Protein AF-A0A7Y2I4K1-F1 (afdb_monomer_lite)

Radius of gyration: 21.94 Å; chains: 1; bounding box: 55×42×70 Å

Foldseek 3Di:
DVLLPPPPDDDDDDDDDDDPPPPLVVVLVVVVLCPCLVLQVPDPDPPRPVVSVVVVVVSVVVVNVLVVQLVVQDPPVRLVPDPCSSLVSLCSVPNPVRNVVVVVVVVVVVVVVLVSVLVVQLVVQVVCCVVVLAPPQDDSVSSVVSSVVVVVVVVVCVVVVVVPDPCVVLLVLLVSLVSLQVQLVVLQVVLPDPPDDPVSSVVSNVSSVVSNVSSVVSLVPDPPNPSSVVSNVCVVVVVVVCSVCRVVVCVVCVVSNPDD

Sequence (260 aa):
LLISGLLSAPATDITPQGGEHVSLASAAGALLLFLGFDLIINSEQKNKLIPAIVAISTIFMLFVLWGAVSRTYVPTTSLTESTLPHLKAARAVMGQNGRLLMGIVVICGATATVNGLFIYMGQTVRNLAVHELLPSFGGDTLQRLAGILMAVTIGILMMTGLAGDPKLTVYYRGALLLWLLLLAVRCLAMACQPTVSKHFSILGLAAGCTMGITSIIIWFTAEYRWDLIVFSLLVYAGGLLLVMVWPAMVKLFPKLKKIN

pLDDT: mean 78.99, std 15.35, range [31.36, 96.75]

Structure (mmCIF, N/CA/C/O backbone):
data_AF-A0A7Y2I4K1-F1
#
_entry.id   AF-A0A7Y2I4K1-F1
#
loop_
_atom_site.group_PDB
_atom_site.id
_atom_site.type_symbol
_atom_site.label_atom_id
_atom_site.label_alt_id
_atom_site.label_comp_id
_atom_site.label_asym_id
_atom_site.label_entity_id
_atom_site.label_seq_id
_atom_site.pdbx_PDB_ins_code
_atom_site.Cartn_x
_atom_site.Cartn_y
_atom_site.Cartn_z
_atom_site.occupancy
_atom_site.B_iso_or_equiv
_atom_site.auth_seq_id
_atom_site.auth_comp_id
_atom_site.auth_asym_id
_atom_site.auth_atom_id
_atom_site.pdbx_PDB_model_num
ATOM 1 N N . LEU A 1 1 ? -8.976 6.032 16.689 1.00 41.19 1 LEU A N 1
ATOM 2 C CA . LEU A 1 1 ? -7.650 5.632 17.210 1.00 41.19 1 LEU A CA 1
ATOM 3 C C . LEU A 1 1 ? -6.583 6.686 16.894 1.00 41.19 1 LEU A C 1
ATOM 5 O O . LEU A 1 1 ? -6.099 7.291 17.832 1.00 41.19 1 LEU A O 1
ATOM 9 N N . LEU A 1 2 ? -6.327 7.049 15.630 1.00 36.78 2 LEU A N 1
ATOM 10 C CA . LEU A 1 2 ? -5.436 8.176 15.259 1.00 36.78 2 LEU A CA 1
ATOM 11 C C . LEU A 1 2 ? -5.757 9.538 15.882 1.00 36.78 2 LEU A C 1
ATOM 13 O O . LEU A 1 2 ? -4.876 10.338 16.163 1.00 36.78 2 LEU A O 1
ATOM 17 N N . ILE A 1 3 ? -7.041 9.789 16.100 1.00 43.09 3 ILE A N 1
ATOM 18 C CA . ILE A 1 3 ? -7.547 11.086 16.547 1.00 43.09 3 ILE A CA 1
ATOM 19 C C . ILE A 1 3 ? -7.525 11.192 18.081 1.00 43.09 3 ILE A C 1
ATOM 21 O O . ILE A 1 3 ? -7.687 12.276 18.625 1.00 43.09 3 ILE A O 1
ATOM 25 N N . SER A 1 4 ? -7.303 10.087 18.809 1.00 40.03 4 SER A N 1
ATOM 26 C CA . SER A 1 4 ? -7.172 10.129 20.278 1.00 40.03 4 SER A CA 1
ATOM 27 C C . SER A 1 4 ? -5.911 10.875 20.703 1.00 40.03 4 SER A C 1
ATOM 29 O O . SER A 1 4 ? -5.919 11.541 21.725 1.00 40.03 4 SER A O 1
ATOM 31 N N . GLY A 1 5 ? -4.850 10.809 19.893 1.00 37.56 5 GLY A N 1
ATOM 32 C CA . GLY A 1 5 ? -3.590 11.486 20.188 1.00 37.56 5 GLY A CA 1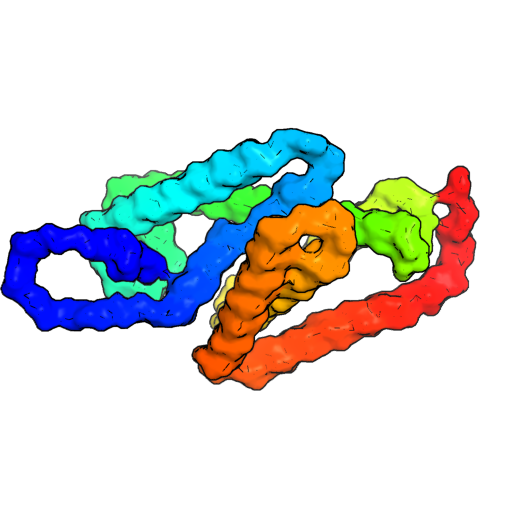
ATOM 33 C C . GLY A 1 5 ? -3.497 12.931 19.701 1.00 37.56 5 GLY A C 1
ATOM 34 O O . GLY A 1 5 ? -2.730 13.697 20.268 1.00 37.56 5 GLY A O 1
ATOM 35 N N . LEU A 1 6 ? -4.235 13.308 18.648 1.00 33.38 6 LEU A N 1
ATOM 36 C CA . LEU A 1 6 ? -3.994 14.575 17.937 1.00 33.38 6 LEU A CA 1
ATOM 37 C C . LEU A 1 6 ? -4.974 15.710 18.281 1.00 33.38 6 LEU A C 1
ATOM 39 O O . LEU A 1 6 ? -4.657 16.865 18.023 1.00 33.38 6 LEU A O 1
ATOM 43 N N . LEU A 1 7 ? -6.159 15.400 18.826 1.00 34.78 7 LEU A N 1
ATOM 44 C CA . LEU A 1 7 ? -7.229 16.380 19.090 1.00 34.78 7 LEU A CA 1
ATOM 45 C C . LEU A 1 7 ? -7.578 16.547 20.576 1.00 34.78 7 LEU A C 1
ATOM 47 O O . LEU A 1 7 ? -8.639 17.078 20.895 1.00 34.78 7 LEU A O 1
ATOM 51 N N . SER A 1 8 ? -6.701 16.141 21.493 1.00 35.22 8 SER A N 1
ATOM 52 C CA . SER A 1 8 ? -6.881 16.418 22.923 1.00 35.22 8 SER A CA 1
ATOM 53 C C . SER A 1 8 ? -6.585 17.893 23.222 1.00 35.22 8 SER A C 1
ATOM 55 O O . SER A 1 8 ? -5.559 18.232 23.805 1.00 35.22 8 SER A O 1
ATOM 57 N N . ALA A 1 9 ? -7.475 18.785 22.784 1.00 31.36 9 ALA A N 1
ATOM 58 C CA . ALA A 1 9 ? -7.628 20.101 23.388 1.00 31.36 9 ALA A CA 1
ATOM 59 C C . ALA A 1 9 ? -8.403 19.936 24.711 1.00 31.36 9 ALA A C 1
ATOM 61 O O . ALA A 1 9 ? -9.317 19.108 24.776 1.00 31.36 9 ALA A O 1
ATOM 62 N N . PRO A 1 10 ? -8.048 20.683 25.769 1.00 36.97 10 PRO A N 1
ATOM 63 C CA . PRO A 1 10 ? -8.614 20.492 27.093 1.00 36.97 10 PRO A CA 1
ATOM 64 C C . PRO A 1 10 ? -10.031 21.066 27.113 1.00 36.97 10 PRO A C 1
ATOM 66 O O . PRO A 1 10 ? -10.220 22.275 27.215 1.00 36.97 10 PRO A O 1
ATOM 69 N N . ALA A 1 11 ? -11.040 20.207 27.011 1.00 34.75 11 ALA A N 1
ATOM 70 C CA . ALA A 1 11 ? -12.363 20.554 27.502 1.00 34.75 11 ALA A CA 1
ATOM 71 C C . ALA A 1 11 ? -12.349 20.301 29.011 1.00 34.75 11 ALA A C 1
ATOM 73 O O . ALA A 1 11 ? -12.147 19.179 29.472 1.00 34.75 11 ALA A O 1
ATOM 74 N N . THR A 1 12 ? -12.472 21.387 29.762 1.00 41.62 12 THR A N 1
ATOM 75 C CA . THR A 1 12 ? -12.654 21.413 31.208 1.00 41.62 12 THR A CA 1
ATOM 76 C C . THR A 1 12 ? -13.875 20.586 31.596 1.00 41.62 12 THR A C 1
ATOM 78 O O . THR A 1 12 ? -14.993 21.064 31.465 1.00 41.62 12 THR A O 1
ATOM 81 N N . ASP A 1 13 ? -13.651 19.358 32.057 1.00 34.75 13 ASP A N 1
ATOM 82 C CA . ASP A 1 13 ? -14.351 18.804 33.213 1.00 34.75 13 ASP A CA 1
ATOM 83 C C . ASP A 1 13 ? -13.566 17.617 33.784 1.00 34.75 13 ASP A C 1
ATOM 85 O O . ASP A 1 13 ? -13.115 16.706 33.090 1.00 34.75 13 ASP A O 1
ATOM 89 N N . ILE A 1 14 ? -13.319 17.702 35.086 1.00 45.16 14 ILE A N 1
ATOM 90 C CA . ILE A 1 14 ? -12.352 16.903 35.830 1.00 45.16 14 ILE A CA 1
ATOM 91 C C . ILE A 1 14 ? -12.961 15.530 36.126 1.00 45.16 14 ILE A C 1
ATOM 93 O O . ILE A 1 14 ? -13.682 15.361 37.102 1.00 45.16 14 ILE A O 1
ATOM 97 N N . THR A 1 15 ? -12.610 14.526 35.324 1.00 34.94 15 THR A N 1
ATOM 98 C CA . THR A 1 15 ? -12.443 13.141 35.799 1.00 34.94 15 THR A CA 1
ATOM 99 C C . THR A 1 15 ? -11.233 12.521 35.089 1.00 34.94 15 THR A C 1
ATOM 101 O O . THR A 1 15 ? -11.247 12.371 33.869 1.00 34.94 15 THR A O 1
ATOM 104 N N . PRO A 1 16 ? -10.144 12.178 35.804 1.00 40.34 16 PRO A N 1
ATOM 105 C CA . PRO A 1 16 ? -8.951 11.616 35.188 1.00 40.34 16 PRO A CA 1
ATOM 106 C C . PRO A 1 16 ? -9.166 10.116 34.964 1.00 40.34 16 PRO A C 1
ATOM 108 O O . PRO A 1 16 ? -8.717 9.288 35.753 1.00 40.34 16 PRO A O 1
ATOM 111 N N . GLN A 1 17 ? -9.880 9.746 33.900 1.00 36.69 17 GLN A N 1
ATOM 112 C CA . GLN A 1 17 ? -9.883 8.367 33.416 1.00 36.69 17 GLN A CA 1
ATOM 113 C C . GLN A 1 17 ? -9.003 8.240 32.176 1.00 36.69 17 GLN A C 1
ATOM 115 O O . GLN A 1 17 ? -9.371 8.665 31.089 1.00 36.69 17 GLN A O 1
ATOM 120 N N . GLY A 1 18 ? -7.847 7.607 32.388 1.00 38.91 18 GLY A N 1
ATOM 121 C CA . GLY A 1 18 ? -7.076 6.901 31.371 1.00 38.91 18 GLY A CA 1
ATOM 122 C C . GLY A 1 18 ? -6.407 7.791 30.336 1.00 38.91 18 GLY A C 1
ATOM 123 O O . GLY A 1 18 ? -7.004 8.141 29.325 1.00 38.91 18 GLY A O 1
ATOM 124 N N . GLY A 1 19 ? -5.114 8.065 30.525 1.00 38.53 19 GLY A N 1
ATOM 125 C CA . GLY A 1 19 ? -4.265 8.468 29.411 1.00 38.53 19 GLY A CA 1
ATOM 126 C C . GLY A 1 19 ? -4.332 7.390 28.329 1.00 38.53 19 GLY A C 1
ATOM 127 O O . GLY A 1 19 ? -3.734 6.325 28.477 1.00 38.53 19 GLY A O 1
ATOM 128 N N . GLU A 1 20 ? -5.100 7.636 27.265 1.00 46.53 20 GLU A N 1
ATOM 129 C CA . GLU A 1 20 ? -5.099 6.802 26.067 1.00 46.53 20 GLU A CA 1
ATOM 130 C C . GLU A 1 20 ? -3.701 6.909 25.450 1.00 46.53 20 GLU A C 1
ATOM 132 O O . GLU A 1 20 ? -3.406 7.810 24.663 1.00 46.53 20 GLU A O 1
ATOM 137 N N . HIS A 1 21 ? -2.803 6.003 25.842 1.00 46.91 21 HIS A N 1
ATOM 138 C CA . HIS A 1 21 ? -1.523 5.838 25.176 1.00 46.91 21 HIS A CA 1
ATOM 139 C C . HIS A 1 21 ? -1.806 5.634 23.688 1.00 46.91 21 HIS A C 1
ATOM 141 O O . HIS A 1 21 ? -2.479 4.674 23.303 1.00 46.91 21 HIS A O 1
ATOM 147 N N . VAL A 1 22 ? -1.310 6.547 22.849 1.00 55.25 22 VAL A N 1
ATOM 148 C CA . VAL A 1 22 ? -1.336 6.385 21.395 1.00 55.25 22 VAL A CA 1
ATOM 149 C C . VAL A 1 22 ? -0.565 5.112 21.091 1.00 55.25 22 VAL A C 1
ATOM 151 O O . VAL A 1 22 ? 0.665 5.098 21.069 1.00 55.25 22 VAL A O 1
ATOM 154 N N . SER A 1 23 ? -1.295 4.010 20.922 1.00 64.94 23 SER A N 1
ATOM 155 C CA . SER A 1 23 ? -0.681 2.733 20.608 1.00 64.94 23 SER A CA 1
ATOM 156 C C . SER A 1 23 ? 0.038 2.903 19.281 1.00 64.94 23 SER A C 1
ATOM 158 O O . SER A 1 23 ? -0.570 3.300 18.283 1.00 64.94 23 SER A O 1
ATOM 160 N N . LEU A 1 24 ? 1.335 2.622 19.266 1.00 63.38 24 LEU A N 1
ATOM 161 C CA . LEU A 1 24 ? 2.178 2.747 18.083 1.00 63.38 24 LEU A CA 1
ATOM 162 C C . LEU A 1 24 ? 1.605 1.961 16.886 1.00 63.38 24 LEU A C 1
ATOM 164 O O . LEU A 1 24 ? 1.725 2.386 15.741 1.00 63.38 24 LEU A O 1
ATOM 168 N N . ALA A 1 25 ? 0.878 0.872 17.157 1.00 60.94 25 ALA A N 1
ATOM 169 C CA . ALA A 1 25 ? 0.142 0.105 16.155 1.00 60.94 25 ALA A CA 1
ATOM 170 C C . ALA A 1 25 ? -0.951 0.931 15.448 1.00 60.94 25 ALA A C 1
ATOM 172 O O . ALA A 1 25 ? -1.178 0.776 14.249 1.00 60.94 25 ALA A O 1
ATOM 173 N N . SER A 1 26 ? -1.613 1.842 16.164 1.00 65.88 26 SER A N 1
ATOM 174 C CA . SER A 1 26 ? -2.616 2.737 15.581 1.00 65.88 26 SER A CA 1
ATOM 175 C C . SER A 1 26 ? -2.002 3.852 14.734 1.00 65.88 26 SER A C 1
ATOM 177 O O . SER A 1 26 ? -2.570 4.212 13.702 1.00 65.88 26 SER A O 1
ATOM 179 N N . ALA A 1 27 ? -0.824 4.348 15.124 1.00 68.19 27 ALA A N 1
ATOM 180 C CA . ALA A 1 27 ? -0.045 5.289 14.325 1.00 68.19 27 ALA A CA 1
ATOM 181 C C . ALA A 1 27 ? 0.483 4.619 13.045 1.00 68.19 27 ALA A C 1
ATOM 183 O O . ALA A 1 27 ? 0.385 5.189 11.964 1.00 68.19 27 ALA A O 1
ATOM 184 N N . ALA A 1 28 ? 0.938 3.367 13.130 1.00 65.06 28 ALA A N 1
ATOM 185 C CA . ALA A 1 28 ? 1.298 2.566 11.961 1.00 65.06 28 ALA A CA 1
ATOM 186 C C . ALA A 1 28 ? 0.105 2.338 11.015 1.00 65.06 28 ALA A C 1
ATOM 188 O O . ALA A 1 28 ? 0.241 2.466 9.799 1.00 65.06 28 ALA A O 1
ATOM 189 N N . GLY A 1 29 ? -1.086 2.073 11.563 1.00 67.31 29 GLY A N 1
ATOM 190 C CA . GLY A 1 29 ? -2.321 1.974 10.781 1.00 67.31 29 GLY A CA 1
ATOM 191 C C . GLY A 1 29 ? -2.701 3.276 10.065 1.00 67.31 29 GLY A C 1
ATOM 192 O O . GLY A 1 29 ? -3.358 3.234 9.034 1.00 67.31 29 GLY A O 1
ATOM 193 N N . ALA A 1 30 ? -2.252 4.431 10.556 1.00 73.88 30 ALA A N 1
ATOM 194 C CA . ALA A 1 30 ? -2.430 5.722 9.891 1.00 73.88 30 ALA A CA 1
ATOM 195 C C . ALA A 1 30 ? -1.653 5.859 8.605 1.00 73.88 30 ALA A C 1
ATOM 197 O O . ALA A 1 30 ? -2.131 6.469 7.653 1.00 73.88 30 ALA A O 1
ATOM 198 N N . LEU A 1 31 ? -0.450 5.290 8.589 1.00 71.12 31 LEU A N 1
ATOM 199 C CA . LEU A 1 31 ? 0.425 5.343 7.431 1.00 71.12 31 LEU A CA 1
ATOM 200 C C . LEU A 1 31 ? -0.220 4.630 6.236 1.00 71.12 31 LEU A C 1
ATOM 202 O O . LEU A 1 31 ? 0.028 5.023 5.101 1.00 71.12 31 LEU A O 1
ATOM 206 N N . LEU A 1 32 ? -1.129 3.672 6.478 1.00 71.06 32 LEU A N 1
ATOM 207 C CA . LEU A 1 32 ? -1.946 3.063 5.422 1.00 71.06 32 LEU A CA 1
ATOM 208 C C . LEU A 1 32 ? -2.832 4.062 4.685 1.00 71.06 32 LEU A C 1
ATOM 210 O O . LEU A 1 32 ? -3.060 3.880 3.495 1.00 71.06 32 LEU A O 1
ATOM 214 N N . LEU A 1 33 ? -3.326 5.107 5.356 1.00 74.81 33 LEU A N 1
ATOM 215 C CA . LEU A 1 33 ? -4.188 6.108 4.716 1.00 74.81 33 LEU A CA 1
ATOM 216 C C . LEU A 1 33 ? -3.445 6.902 3.642 1.00 74.81 33 LEU A C 1
ATOM 218 O O . LEU A 1 33 ? -4.066 7.449 2.736 1.00 74.81 33 LEU A O 1
ATOM 222 N N . PHE A 1 34 ? -2.120 6.947 3.749 1.00 77.44 34 PHE A N 1
ATOM 223 C CA . PHE A 1 34 ? -1.249 7.613 2.795 1.00 77.44 34 PHE A CA 1
ATOM 224 C C . PHE A 1 34 ? -0.584 6.637 1.830 1.00 77.44 34 PHE A C 1
ATOM 226 O O . PHE A 1 34 ? 0.167 7.072 0.962 1.00 77.44 34 PHE A O 1
ATOM 233 N N . LEU A 1 35 ? -0.841 5.332 1.948 1.00 79.12 35 LEU A N 1
ATOM 234 C CA . LEU A 1 35 ? -0.248 4.346 1.059 1.00 79.12 35 LEU A CA 1
ATOM 235 C C . LEU A 1 35 ? -0.673 4.627 -0.388 1.00 79.12 35 LEU A C 1
ATOM 237 O O . LEU A 1 35 ? -1.850 4.799 -0.693 1.00 79.12 35 LEU A O 1
ATOM 241 N N . GLY A 1 36 ? 0.318 4.698 -1.273 1.00 76.69 36 GLY A N 1
ATOM 242 C CA . GLY A 1 36 ? 0.128 4.985 -2.687 1.00 76.69 36 GLY A CA 1
ATOM 243 C C . GLY A 1 36 ? 0.280 6.452 -3.098 1.00 76.69 36 GLY A C 1
ATOM 244 O O . GLY A 1 36 ? 0.109 6.771 -4.275 1.00 76.69 36 GLY A O 1
ATOM 245 N N . PHE A 1 37 ? 0.659 7.351 -2.183 1.00 79.81 37 PHE A N 1
ATOM 246 C CA . PHE A 1 37 ? 1.033 8.725 -2.548 1.00 79.81 37 PHE A CA 1
ATOM 247 C C . PHE A 1 37 ? 2.19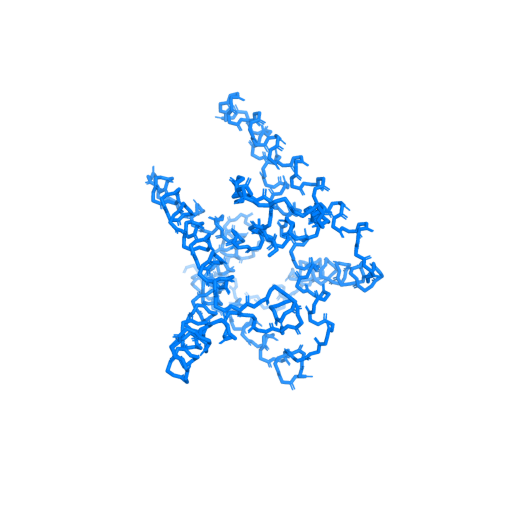2 8.771 -3.564 1.00 79.81 37 PHE A C 1
ATOM 249 O O . PHE A 1 37 ? 2.262 9.670 -4.403 1.00 79.81 37 PHE A O 1
ATOM 256 N N . ASP A 1 38 ? 3.088 7.782 -3.520 1.00 77.19 38 ASP A N 1
ATOM 257 C CA . ASP A 1 38 ? 4.233 7.652 -4.418 1.00 77.19 38 ASP A CA 1
ATOM 258 C C . ASP A 1 38 ? 3.814 7.356 -5.866 1.00 77.19 38 ASP A C 1
ATOM 260 O O . ASP A 1 38 ? 4.504 7.786 -6.795 1.00 77.19 38 ASP A O 1
ATOM 264 N N . LEU A 1 39 ? 2.647 6.729 -6.081 1.00 74.25 39 LEU A N 1
ATOM 265 C CA . LEU A 1 39 ? 2.090 6.524 -7.423 1.00 74.25 39 LEU A CA 1
ATOM 266 C C . LEU A 1 39 ? 1.791 7.857 -8.123 1.00 74.25 39 LEU A C 1
ATOM 268 O O . LEU A 1 39 ? 1.935 7.962 -9.339 1.00 74.25 39 LEU A O 1
ATOM 272 N N . ILE A 1 40 ? 1.387 8.882 -7.368 1.00 71.31 40 ILE A N 1
ATOM 273 C CA . ILE A 1 40 ? 1.041 10.205 -7.910 1.00 71.31 40 ILE A CA 1
ATOM 274 C C . ILE A 1 40 ? 2.312 10.947 -8.352 1.00 71.31 40 ILE A C 1
ATOM 276 O O . ILE A 1 40 ? 2.324 11.630 -9.382 1.00 71.31 40 ILE A O 1
ATOM 280 N N . ILE A 1 41 ? 3.392 10.790 -7.582 1.00 66.75 41 ILE A N 1
ATOM 281 C CA . ILE A 1 41 ? 4.662 11.501 -7.776 1.00 66.75 41 ILE A CA 1
ATOM 282 C C . ILE A 1 41 ? 5.471 10.906 -8.939 1.00 66.75 41 ILE A C 1
ATOM 284 O O . ILE A 1 41 ? 6.150 11.649 -9.639 1.00 66.75 41 ILE A O 1
ATOM 288 N N . ASN A 1 42 ? 5.356 9.601 -9.203 1.00 62.66 42 ASN A N 1
ATOM 289 C CA . ASN A 1 42 ? 6.144 8.903 -10.229 1.00 62.66 42 ASN A CA 1
ATOM 290 C C . ASN A 1 42 ? 5.704 9.165 -11.691 1.00 62.66 42 ASN A C 1
ATOM 292 O O . ASN A 1 42 ? 6.191 8.512 -12.610 1.00 62.66 42 ASN A O 1
ATOM 296 N N . SER A 1 43 ? 4.774 10.092 -11.943 1.00 58.69 43 SER A N 1
ATOM 297 C CA . SER A 1 43 ? 4.443 10.491 -13.318 1.00 58.69 43 SER A CA 1
ATOM 298 C C . SER A 1 43 ? 5.429 11.560 -13.801 1.00 58.69 43 SER A C 1
ATOM 300 O O . SER A 1 43 ? 5.622 12.556 -13.113 1.00 58.69 43 SER A O 1
ATOM 302 N N . GLU A 1 44 ? 6.032 11.369 -14.981 1.00 56.72 44 GLU A N 1
ATOM 303 C CA . GLU A 1 44 ? 7.147 12.144 -15.583 1.00 56.72 44 GLU A CA 1
ATOM 304 C C . GLU A 1 44 ? 6.913 13.665 -15.779 1.00 56.72 44 GLU A C 1
ATOM 306 O O . GLU A 1 44 ? 7.672 14.360 -16.455 1.00 56.72 44 GLU A O 1
ATOM 311 N N . GLN A 1 45 ? 5.849 14.230 -15.217 1.00 57.56 45 GLN A N 1
ATOM 312 C CA . GLN A 1 45 ? 5.400 15.582 -15.502 1.00 57.56 45 GLN A CA 1
ATOM 313 C C . GLN A 1 45 ? 5.970 16.593 -14.501 1.00 57.56 45 GLN A C 1
ATOM 315 O O . GLN A 1 45 ? 5.683 16.559 -13.304 1.00 57.56 45 GLN A O 1
ATOM 320 N N . LYS A 1 46 ? 6.735 17.550 -15.034 1.00 54.56 46 LYS A N 1
ATOM 321 C CA . LYS A 1 46 ? 7.661 18.464 -14.337 1.00 54.56 46 LYS A CA 1
ATOM 322 C C . LYS A 1 46 ? 7.076 19.408 -13.259 1.00 54.56 46 LYS A C 1
ATOM 324 O O . LYS A 1 46 ? 7.835 20.200 -12.729 1.00 54.56 46 LYS A O 1
ATOM 329 N N . ASN A 1 47 ? 5.785 19.346 -12.905 1.00 65.81 47 ASN A N 1
ATOM 330 C CA . ASN A 1 47 ? 5.121 20.304 -11.992 1.00 65.81 47 ASN A CA 1
ATOM 331 C C . ASN A 1 47 ? 4.020 19.698 -11.082 1.00 65.81 47 ASN A C 1
ATOM 333 O O . ASN A 1 47 ? 3.071 20.385 -10.708 1.00 65.81 47 ASN A O 1
ATOM 337 N N . LYS A 1 48 ? 4.103 18.412 -10.704 1.00 71.06 48 LYS A N 1
ATOM 338 C CA . LYS A 1 48 ? 3.040 17.748 -9.911 1.00 71.06 48 LYS A CA 1
ATOM 339 C C . LYS A 1 48 ? 3.235 17.704 -8.389 1.00 71.06 48 LYS A C 1
ATOM 341 O O . LYS A 1 48 ? 2.358 17.204 -7.690 1.00 71.06 48 LYS A O 1
ATOM 346 N N . LEU A 1 49 ? 4.313 18.272 -7.845 1.00 77.56 49 LEU A N 1
ATOM 347 C CA . LEU A 1 49 ? 4.511 18.307 -6.387 1.00 77.56 49 LEU A CA 1
ATOM 348 C C . LEU A 1 49 ? 3.410 19.095 -5.667 1.00 77.56 49 LEU A C 1
ATOM 350 O O . LEU A 1 49 ? 2.863 18.616 -4.681 1.00 77.56 49 LEU A O 1
ATOM 354 N N . ILE A 1 50 ? 3.040 20.266 -6.193 1.00 82.19 50 ILE A N 1
ATOM 355 C CA . ILE A 1 50 ? 1.980 21.105 -5.618 1.00 82.19 50 ILE A CA 1
ATOM 356 C C . ILE A 1 50 ? 0.634 20.360 -5.585 1.00 82.19 50 ILE A C 1
ATOM 358 O O . ILE A 1 50 ? 0.077 20.230 -4.495 1.00 82.19 50 ILE A O 1
ATOM 362 N N . PRO A 1 51 ? 0.108 19.811 -6.702 1.00 83.19 51 PRO A N 1
ATOM 363 C CA . PRO A 1 51 ? -1.160 19.088 -6.655 1.00 83.19 51 PRO A CA 1
ATOM 364 C C . PRO A 1 51 ? -1.095 17.820 -5.794 1.00 83.19 51 PRO A C 1
ATOM 366 O O . PRO A 1 51 ? -2.089 17.495 -5.152 1.00 83.19 51 PRO A O 1
ATOM 369 N N . ALA A 1 52 ? 0.054 17.137 -5.711 1.00 82.00 52 ALA A N 1
ATOM 370 C CA . ALA A 1 52 ? 0.215 15.993 -4.813 1.00 82.00 52 ALA A CA 1
ATOM 371 C C . ALA A 1 52 ? 0.116 16.406 -3.334 1.00 82.00 52 ALA A C 1
ATOM 373 O O . ALA A 1 52 ? -0.630 15.788 -2.577 1.00 82.00 52 ALA A O 1
ATOM 374 N N . ILE A 1 53 ? 0.805 17.477 -2.926 1.00 85.44 53 ILE A N 1
ATOM 375 C CA . ILE A 1 53 ? 0.746 17.999 -1.550 1.00 85.44 53 ILE A CA 1
ATOM 376 C C . ILE A 1 53 ? -0.672 18.460 -1.208 1.00 85.44 53 ILE A C 1
ATOM 378 O O . ILE A 1 53 ? -1.176 18.136 -0.132 1.00 85.44 53 ILE A O 1
ATOM 382 N N . VAL A 1 54 ? -1.332 19.176 -2.124 1.00 87.81 54 VAL A N 1
ATOM 383 C CA . VAL A 1 54 ? -2.722 19.613 -1.939 1.00 87.81 54 VAL A CA 1
ATOM 384 C C . VAL A 1 54 ? -3.636 18.402 -1.764 1.00 87.81 54 VAL A C 1
ATOM 386 O O . VAL A 1 54 ? -4.378 18.357 -0.789 1.00 87.81 54 VAL A O 1
ATOM 389 N N . ALA A 1 55 ? -3.531 17.385 -2.624 1.00 86.50 55 ALA A N 1
ATOM 390 C CA . ALA A 1 55 ? -4.342 16.174 -2.520 1.00 86.50 55 ALA A CA 1
ATOM 391 C C . ALA A 1 55 ? -4.129 15.440 -1.185 1.00 86.50 55 ALA A C 1
ATOM 393 O O . ALA A 1 55 ? -5.101 15.114 -0.506 1.00 86.50 55 ALA A O 1
ATOM 394 N N . ILE A 1 56 ? -2.872 15.232 -0.776 1.00 87.06 56 ILE A N 1
ATOM 395 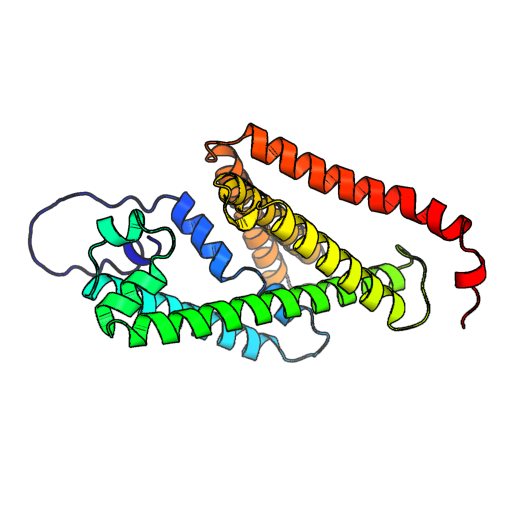C CA . ILE A 1 56 ? -2.527 14.585 0.501 1.00 87.06 56 ILE A CA 1
ATOM 396 C C . ILE A 1 56 ? -3.100 15.380 1.681 1.00 87.06 56 ILE A C 1
ATOM 398 O O . ILE A 1 56 ? -3.707 14.798 2.580 1.00 87.06 56 ILE A O 1
ATOM 402 N N . SER A 1 57 ? -2.950 16.707 1.661 1.00 88.56 57 SER A N 1
ATOM 403 C CA . SER A 1 57 ? -3.466 17.599 2.703 1.00 88.56 57 SER A CA 1
ATOM 404 C C . SER A 1 57 ? -4.996 17.560 2.784 1.00 88.56 57 SER A C 1
ATOM 406 O O . SER A 1 57 ? -5.562 17.410 3.868 1.00 88.56 57 SER A O 1
ATOM 408 N N . THR A 1 58 ? -5.684 17.605 1.640 1.00 90.19 58 THR A N 1
ATOM 409 C CA . THR A 1 58 ? -7.148 17.505 1.572 1.00 90.19 58 THR A CA 1
ATOM 410 C C . THR A 1 58 ? -7.647 16.158 2.092 1.00 90.19 58 THR A C 1
ATOM 412 O O . THR A 1 58 ? -8.591 16.124 2.880 1.00 90.19 58 THR A O 1
ATOM 415 N N . ILE A 1 59 ? -7.004 15.054 1.704 1.00 88.88 59 ILE A N 1
ATOM 416 C CA . ILE A 1 59 ? -7.355 13.707 2.176 1.00 88.88 59 ILE A CA 1
ATOM 417 C C . ILE A 1 59 ? -7.154 13.599 3.690 1.00 88.88 59 ILE A C 1
ATOM 419 O O . ILE A 1 59 ? -8.026 13.087 4.394 1.00 88.88 59 ILE A O 1
ATOM 423 N N . PHE A 1 60 ? -6.041 14.120 4.210 1.00 88.38 60 PHE A N 1
ATOM 424 C CA . PHE A 1 60 ? -5.785 14.135 5.647 1.00 88.38 60 PHE A CA 1
ATOM 425 C C . PHE A 1 60 ? -6.864 14.910 6.409 1.00 88.38 60 PHE A C 1
ATOM 427 O O . PHE A 1 60 ? -7.442 14.378 7.358 1.00 88.38 60 PHE A O 1
ATOM 434 N N . MET A 1 61 ? -7.192 16.125 5.960 1.00 91.31 61 MET A N 1
ATOM 435 C CA . MET A 1 61 ? -8.259 16.932 6.560 1.00 91.31 61 MET A CA 1
ATOM 436 C C . MET A 1 61 ? -9.608 16.214 6.528 1.00 91.31 61 MET A C 1
ATOM 438 O O . MET A 1 61 ? -10.329 16.217 7.526 1.00 91.31 61 MET A O 1
ATOM 442 N N . LEU A 1 62 ? -9.931 15.545 5.419 1.00 91.06 62 LEU A N 1
ATOM 443 C CA . LEU A 1 62 ? -11.160 14.768 5.293 1.00 91.06 62 LEU A CA 1
ATOM 444 C C . LEU A 1 62 ? -11.213 13.626 6.317 1.00 91.06 62 LEU A C 1
ATOM 446 O O . LEU A 1 62 ? -12.238 13.445 6.972 1.00 91.06 62 LEU A O 1
ATOM 450 N N . PHE A 1 63 ? -10.116 12.885 6.506 1.00 88.69 63 PHE A N 1
ATOM 451 C CA . PHE A 1 63 ? -10.052 11.813 7.504 1.00 88.69 63 PHE A CA 1
ATOM 452 C C . PHE A 1 63 ? -10.145 12.332 8.941 1.00 88.69 63 PHE A C 1
ATOM 454 O O . PHE A 1 63 ? -10.824 11.713 9.766 1.00 88.69 63 PHE A O 1
ATOM 461 N N . VAL A 1 64 ? -9.500 13.462 9.241 1.00 88.25 64 VAL A N 1
ATOM 462 C CA . VAL A 1 64 ? -9.580 14.108 10.559 1.00 88.25 64 VAL A CA 1
ATOM 463 C C . VAL A 1 64 ? -11.014 14.544 10.845 1.00 88.25 64 VAL A C 1
ATOM 465 O O . VAL A 1 64 ? -11.564 14.184 11.888 1.00 88.25 64 VAL A O 1
ATOM 468 N N . LEU A 1 65 ? -11.650 15.246 9.904 1.00 90.88 65 LEU A N 1
ATOM 469 C CA . LEU A 1 65 ? -13.028 15.707 10.048 1.00 90.88 65 LEU A CA 1
ATOM 470 C C . LEU A 1 65 ? -13.995 14.527 10.186 1.00 90.88 65 LEU A C 1
ATOM 472 O O . LEU A 1 65 ? -14.821 14.502 11.097 1.00 90.88 65 LEU A O 1
ATOM 476 N N . TRP A 1 66 ? -13.856 13.512 9.331 1.00 90.50 66 TRP A N 1
ATOM 477 C CA . TRP A 1 66 ? -14.703 12.324 9.377 1.00 90.50 66 TRP A CA 1
ATOM 478 C C . TRP A 1 66 ? -14.576 11.575 10.701 1.00 90.50 66 TRP A C 1
ATOM 480 O O . TRP A 1 66 ? -15.572 11.128 11.274 1.00 90.50 66 TRP A O 1
ATOM 490 N N . GLY A 1 67 ? -13.357 11.427 11.214 1.00 87.81 67 GLY A N 1
ATOM 491 C CA . GLY A 1 67 ? -13.162 10.745 12.481 1.00 87.81 67 GLY A CA 1
ATOM 492 C C . GLY A 1 67 ? -13.583 11.582 13.695 1.00 87.81 67 GLY A C 1
ATOM 493 O O . GLY A 1 67 ? -13.998 10.990 14.692 1.00 87.81 67 GLY A O 1
ATOM 494 N N . ALA A 1 68 ? -13.572 12.918 13.609 1.00 88.75 68 ALA A N 1
ATOM 495 C CA . ALA A 1 68 ? -14.194 13.789 14.607 1.00 88.75 68 ALA A CA 1
ATOM 496 C C . ALA A 1 68 ? -15.722 13.607 14.624 1.00 88.75 68 ALA A C 1
ATOM 498 O O . ALA A 1 68 ? -16.284 13.297 15.673 1.00 88.75 68 ALA A O 1
ATOM 499 N N . VAL A 1 69 ? -16.376 13.669 13.457 1.00 91.06 69 VAL A N 1
ATOM 500 C CA . VAL A 1 69 ? -17.822 13.406 13.316 1.00 91.06 69 VAL A CA 1
ATOM 501 C C . VAL A 1 69 ? -18.171 11.998 13.802 1.00 91.06 69 VAL A C 1
ATOM 503 O O . VAL A 1 69 ? -19.120 11.802 14.547 1.00 91.06 69 VAL A O 1
ATOM 506 N N . SER A 1 70 ? -17.376 10.986 13.461 1.00 90.12 70 SER A N 1
ATOM 507 C CA . SER A 1 70 ? -17.656 9.608 13.889 1.00 90.12 70 SER A CA 1
ATOM 508 C C . SER A 1 70 ? -17.730 9.463 15.416 1.00 90.12 70 SER A C 1
ATOM 510 O O . SER A 1 70 ? -18.516 8.657 15.909 1.00 90.12 70 SER A O 1
ATOM 512 N N . ARG A 1 71 ? -16.949 10.254 16.164 1.00 87.00 71 ARG A N 1
ATOM 513 C CA . ARG A 1 71 ? -16.933 10.237 17.636 1.00 87.00 71 ARG A CA 1
ATOM 514 C C . ARG A 1 71 ? -18.116 10.947 18.272 1.00 87.00 71 ARG A C 1
ATOM 516 O O . ARG A 1 71 ? -18.526 10.549 19.354 1.00 87.00 71 ARG A O 1
ATOM 523 N N . THR A 1 72 ? -18.663 11.975 17.626 1.00 92.19 72 THR A N 1
ATOM 524 C CA . THR A 1 72 ? -19.831 12.683 18.168 1.00 92.19 72 THR A CA 1
ATOM 525 C C . THR A 1 72 ? -21.097 11.832 18.086 1.00 92.19 72 THR A C 1
ATOM 527 O O . THR A 1 72 ? -22.002 12.019 18.889 1.00 92.19 72 THR A O 1
ATOM 530 N N . TYR A 1 73 ? -21.160 10.887 17.140 1.00 91.50 73 TYR A N 1
ATOM 531 C CA . TYR A 1 73 ? -22.342 10.046 16.916 1.00 91.50 73 TYR A CA 1
ATOM 532 C C . TYR A 1 73 ? -22.213 8.608 17.434 1.00 91.50 73 TYR A C 1
ATOM 534 O O . TYR A 1 73 ? -23.234 7.953 17.638 1.00 91.50 73 TYR A O 1
ATOM 542 N N . VAL A 1 74 ? -20.997 8.078 17.620 1.00 91.94 74 VAL A N 1
ATOM 543 C CA . VAL A 1 74 ? -20.791 6.684 18.047 1.00 91.94 74 VAL A CA 1
ATOM 544 C C . VAL A 1 74 ? -19.729 6.605 19.149 1.00 91.94 74 VAL A C 1
ATOM 546 O O . VAL A 1 74 ? -18.620 7.105 18.954 1.00 91.94 74 VAL A O 1
ATOM 549 N N . PRO A 1 75 ? -20.015 5.928 20.281 1.00 88.69 75 PRO A N 1
ATOM 550 C CA . PRO A 1 75 ? -19.037 5.756 21.351 1.00 88.69 75 PRO A CA 1
ATOM 551 C C . PRO A 1 75 ? -17.819 4.951 20.880 1.00 88.69 75 PRO A C 1
ATOM 553 O O . PRO A 1 75 ? -17.940 4.002 20.099 1.00 88.69 75 PRO A O 1
ATOM 556 N N . THR A 1 76 ? -16.637 5.310 21.391 1.00 82.88 76 THR A N 1
ATOM 557 C CA . THR A 1 76 ? -15.342 4.761 20.953 1.00 82.88 76 THR A CA 1
ATOM 558 C C . THR A 1 76 ? -15.265 3.236 21.057 1.00 82.88 76 THR A C 1
ATOM 560 O O . THR A 1 76 ? -14.775 2.603 20.126 1.00 82.88 76 THR A O 1
ATOM 563 N N . THR A 1 77 ? -15.817 2.636 22.116 1.00 85.38 77 THR A N 1
ATOM 564 C CA . THR A 1 77 ? -15.863 1.173 22.325 1.00 85.38 77 THR A CA 1
ATOM 565 C C . THR A 1 77 ? -16.597 0.450 21.193 1.00 85.38 77 THR A C 1
ATOM 567 O O . THR A 1 77 ? -16.131 -0.535 20.626 1.00 85.38 77 THR A O 1
ATOM 570 N N . SER A 1 78 ? -17.718 1.027 20.769 1.00 83.38 78 SER A N 1
ATOM 571 C CA . SER A 1 78 ? -18.560 0.503 19.698 1.00 83.38 78 SER A CA 1
ATOM 572 C C . SER A 1 78 ? -17.896 0.642 18.320 1.00 83.38 78 SER A C 1
ATOM 574 O O . SER A 1 78 ? -18.184 -0.143 17.410 1.00 83.38 78 SER A O 1
ATOM 576 N N . LEU A 1 79 ? -17.006 1.626 18.146 1.00 82.50 79 LEU A N 1
ATOM 577 C CA . LEU A 1 79 ? -16.196 1.779 16.935 1.00 82.50 79 LEU A CA 1
ATOM 578 C C . LEU A 1 79 ? -15.036 0.779 16.891 1.00 82.50 79 LEU A C 1
ATOM 580 O O . LEU A 1 79 ? -14.742 0.273 15.812 1.00 82.50 79 LEU A O 1
ATOM 584 N N . THR A 1 80 ? -14.394 0.481 18.023 1.00 80.31 80 THR A N 1
ATOM 585 C CA . THR A 1 80 ? -13.248 -0.444 18.081 1.00 80.31 80 THR A CA 1
ATOM 586 C C . THR A 1 80 ? -13.636 -1.906 17.892 1.00 80.31 80 THR A C 1
ATOM 588 O O . THR A 1 80 ? -12.845 -2.672 17.355 1.00 80.31 80 THR A O 1
ATOM 591 N N . GLU A 1 81 ? -14.851 -2.290 18.283 1.00 81.94 81 GLU A N 1
ATOM 592 C CA . GLU A 1 81 ? -15.368 -3.655 18.097 1.00 81.94 81 GLU A CA 1
ATOM 593 C C . GLU A 1 81 ? -15.896 -3.915 16.678 1.00 81.94 81 GLU A C 1
ATOM 595 O O . GLU A 1 81 ? -16.099 -5.058 16.273 1.00 81.94 81 GLU A O 1
ATOM 600 N N . SER A 1 82 ? -16.152 -2.858 15.904 1.00 82.50 82 SER A N 1
ATOM 601 C CA . SER A 1 82 ? -16.712 -2.984 14.560 1.00 82.50 82 SER A CA 1
ATOM 602 C C . SER A 1 82 ? -15.620 -3.263 13.532 1.00 82.50 82 SER A C 1
ATOM 604 O O . SER A 1 82 ? -14.651 -2.514 13.429 1.00 82.50 82 SER A O 1
ATOM 606 N N . THR A 1 83 ? -15.834 -4.260 12.674 1.00 78.00 83 THR A N 1
ATOM 607 C CA . THR A 1 83 ? -14.990 -4.499 11.489 1.00 78.00 83 THR A CA 1
ATOM 608 C C . THR A 1 83 ? -15.103 -3.370 10.459 1.00 78.00 83 THR A C 1
ATOM 610 O O . THR A 1 83 ? -14.151 -3.086 9.738 1.00 78.00 83 THR A O 1
ATOM 613 N N . LEU A 1 84 ? -16.256 -2.688 10.411 1.00 86.12 84 LEU A N 1
ATOM 614 C CA . LEU A 1 84 ? -16.562 -1.602 9.473 1.00 86.12 84 LEU A CA 1
ATOM 615 C C . LEU A 1 84 ? -17.029 -0.348 10.238 1.00 86.12 84 LEU A C 1
ATOM 617 O O . LEU A 1 84 ? -18.217 -0.001 10.229 1.00 86.12 84 LEU A O 1
ATOM 621 N N . PRO A 1 85 ? -16.121 0.350 10.947 1.00 88.00 85 PRO A N 1
ATOM 622 C CA . PRO A 1 85 ? -16.480 1.473 11.819 1.00 88.00 85 PRO A CA 1
ATOM 623 C C . PRO A 1 85 ? -17.075 2.659 11.048 1.00 88.00 85 PRO A C 1
ATOM 625 O O . PRO A 1 85 ? -17.979 3.328 11.540 1.00 88.00 85 PRO A O 1
ATOM 628 N N . HIS A 1 86 ? -16.639 2.882 9.808 1.00 88.75 86 HIS A N 1
ATOM 629 C CA . HIS A 1 86 ? -17.120 3.965 8.949 1.00 88.75 86 HIS A CA 1
ATOM 630 C C . HIS A 1 86 ? -18.580 3.773 8.502 1.00 88.75 86 HIS A C 1
ATOM 632 O O . HIS A 1 86 ? -19.340 4.738 8.484 1.00 88.75 86 HIS A O 1
ATOM 638 N N . LEU A 1 87 ? -19.014 2.537 8.217 1.00 91.69 87 LEU A N 1
ATOM 639 C CA . LEU A 1 87 ? -20.423 2.249 7.913 1.00 91.69 87 LEU A CA 1
ATOM 640 C C . LEU A 1 87 ? -21.312 2.392 9.151 1.00 91.69 87 LEU A C 1
ATOM 642 O O . LEU A 1 87 ? -22.453 2.843 9.045 1.00 91.69 87 LEU A O 1
ATOM 646 N N . LYS A 1 88 ? -20.790 2.021 10.326 1.00 92.25 88 LYS A N 1
ATOM 647 C CA . LYS A 1 88 ? -21.490 2.171 11.606 1.00 92.25 88 LYS A CA 1
ATOM 648 C C . LYS A 1 88 ? -21.697 3.645 11.956 1.00 92.25 88 LYS A C 1
ATOM 650 O O . LYS A 1 88 ? -22.819 4.029 12.272 1.00 92.25 88 LYS A O 1
ATOM 655 N N . ALA A 1 89 ? -20.654 4.463 11.810 1.00 93.06 89 ALA A N 1
ATOM 656 C CA . ALA A 1 89 ? -20.734 5.913 11.973 1.00 93.06 89 ALA A CA 1
ATOM 657 C C . ALA A 1 89 ? -21.720 6.544 10.980 1.00 93.06 89 ALA A C 1
ATOM 659 O O . ALA A 1 89 ? -22.631 7.257 11.390 1.00 93.06 89 ALA A O 1
ATOM 660 N N . ALA A 1 90 ? -21.628 6.204 9.691 1.00 93.94 90 ALA A N 1
ATOM 661 C CA . ALA A 1 90 ? -22.549 6.725 8.680 1.00 93.94 90 ALA A CA 1
ATOM 662 C C . ALA A 1 90 ? -24.016 6.353 8.964 1.00 93.94 90 ALA A C 1
ATOM 664 O O . ALA A 1 90 ? -24.919 7.167 8.759 1.00 93.94 90 ALA A O 1
ATOM 665 N N . ARG A 1 91 ? -24.258 5.140 9.487 1.00 94.19 91 ARG A N 1
ATOM 666 C CA . ARG A 1 91 ? -25.593 4.713 9.919 1.00 94.19 91 ARG A CA 1
ATOM 667 C C . ARG A 1 91 ? -26.104 5.506 11.119 1.00 94.19 91 ARG A C 1
ATOM 669 O O . ARG A 1 91 ? -27.292 5.800 11.173 1.00 94.19 91 ARG A O 1
ATOM 676 N N . ALA A 1 92 ? -25.236 5.835 12.069 1.00 94.44 92 ALA A N 1
ATOM 677 C CA . ALA A 1 92 ? -25.612 6.638 13.229 1.00 94.44 92 ALA A CA 1
ATOM 678 C C . ALA A 1 92 ? -25.950 8.089 12.844 1.00 94.44 92 ALA A C 1
ATOM 680 O O . ALA A 1 92 ? -26.866 8.667 13.415 1.00 94.44 92 ALA A O 1
ATOM 681 N N . VAL A 1 93 ? -25.260 8.649 11.844 1.00 94.50 93 VAL A N 1
ATOM 682 C CA . VAL A 1 93 ? -25.479 10.028 11.378 1.00 94.50 93 VAL A CA 1
ATOM 683 C C . VAL A 1 93 ? -26.768 10.168 10.562 1.00 94.50 93 VAL A C 1
ATOM 685 O O . VAL A 1 93 ? -27.545 11.086 10.798 1.00 94.50 93 VAL A O 1
ATOM 688 N N . MET A 1 94 ? -26.999 9.284 9.583 1.00 94.00 94 MET A N 1
ATOM 689 C CA . MET A 1 94 ? -28.071 9.462 8.585 1.00 94.00 94 MET A CA 1
ATOM 690 C C . MET A 1 94 ? -28.904 8.191 8.348 1.00 94.00 94 MET A C 1
ATOM 692 O O . MET A 1 94 ? -29.485 7.987 7.278 1.00 94.00 94 MET A O 1
ATOM 696 N N . GLY A 1 95 ? -28.934 7.288 9.327 1.00 95.81 95 GLY A N 1
ATOM 697 C CA . GLY A 1 95 ? -29.712 6.055 9.268 1.00 95.81 95 GLY A CA 1
ATOM 698 C C . GLY A 1 95 ? -29.292 5.126 8.124 1.00 95.81 95 GLY A C 1
ATOM 699 O O . GLY A 1 95 ? -28.118 4.978 7.781 1.00 95.81 95 GLY A O 1
ATOM 700 N N . GLN A 1 96 ? -30.270 4.467 7.507 1.00 95.88 96 GLN A N 1
ATOM 701 C CA . GLN A 1 96 ? -30.017 3.522 6.418 1.00 95.88 96 GLN A CA 1
ATOM 702 C C . GLN A 1 96 ? -29.392 4.189 5.183 1.00 95.88 96 GLN A C 1
ATOM 704 O O . GLN A 1 96 ? -28.511 3.601 4.552 1.00 95.88 96 GLN A O 1
ATOM 709 N N . ASN A 1 97 ? -29.814 5.415 4.865 1.00 96.75 97 ASN A N 1
ATOM 710 C CA . ASN A 1 97 ? -29.327 6.151 3.699 1.00 96.75 97 ASN A CA 1
ATOM 711 C C . ASN A 1 97 ? -27.844 6.501 3.848 1.00 96.75 97 ASN A C 1
ATOM 713 O O . ASN A 1 97 ? -27.081 6.330 2.899 1.00 96.75 97 ASN A O 1
ATOM 717 N N . GLY A 1 98 ? -27.412 6.899 5.051 1.00 94.31 98 GLY A N 1
ATOM 718 C CA . GLY A 1 98 ? -25.996 7.139 5.344 1.00 94.31 98 GLY A CA 1
ATOM 719 C C . GLY A 1 98 ? -25.139 5.897 5.125 1.00 94.31 98 GLY A C 1
ATOM 720 O O . GLY A 1 98 ? -24.093 5.965 4.479 1.00 94.31 98 GLY A O 1
ATOM 721 N N . ARG A 1 99 ? -25.617 4.732 5.582 1.00 93.69 99 ARG A N 1
ATOM 722 C CA . ARG A 1 99 ? -24.935 3.452 5.345 1.00 93.69 99 ARG A CA 1
ATOM 723 C C . ARG A 1 99 ? -24.809 3.131 3.854 1.00 93.69 99 ARG A C 1
ATOM 725 O O . ARG A 1 99 ? -23.754 2.666 3.435 1.00 93.69 99 ARG A O 1
ATOM 732 N N . LEU A 1 100 ? -25.865 3.363 3.073 1.00 96.25 100 LEU A N 1
ATOM 733 C CA . LEU A 1 100 ? -25.875 3.084 1.636 1.00 96.25 100 LEU A CA 1
ATOM 734 C C . LEU A 1 100 ? -24.897 4.000 0.890 1.00 96.25 100 LEU A C 1
ATOM 736 O O . LEU A 1 100 ? -24.053 3.501 0.149 1.00 96.25 100 LEU A O 1
ATOM 740 N N . LEU A 1 101 ? -24.951 5.312 1.138 1.00 95.69 101 LEU A N 1
ATOM 741 C CA . LEU A 1 101 ? -24.036 6.275 0.517 1.00 95.69 101 LEU A CA 1
ATOM 742 C C . LEU A 1 101 ? -22.578 5.971 0.858 1.00 95.69 101 LEU A C 1
ATOM 744 O O . LEU A 1 101 ? -21.740 5.905 -0.039 1.00 95.69 101 LEU A O 1
ATOM 748 N N . MET A 1 102 ? -22.278 5.718 2.135 1.00 94.19 102 MET A N 1
ATOM 749 C CA . MET A 1 102 ? -20.916 5.376 2.544 1.00 94.19 102 MET A CA 1
ATOM 750 C C . MET A 1 102 ? -20.459 4.047 1.931 1.00 94.19 102 MET A C 1
ATOM 752 O O . MET A 1 102 ? -19.304 3.919 1.538 1.00 94.19 102 MET A O 1
ATOM 756 N N . GLY A 1 103 ? -21.367 3.078 1.780 1.00 93.31 103 GLY A N 1
ATOM 757 C CA . GLY A 1 103 ? -21.096 1.831 1.066 1.00 93.31 103 GLY A CA 1
ATOM 758 C C . GLY A 1 103 ? -20.694 2.060 -0.392 1.00 93.31 103 GLY A C 1
ATOM 759 O O . GLY A 1 103 ? -19.679 1.524 -0.828 1.00 93.31 103 GLY A O 1
ATOM 760 N N . ILE A 1 104 ? -21.431 2.905 -1.124 1.00 95.25 104 ILE A N 1
ATOM 761 C CA . ILE A 1 104 ? -21.089 3.271 -2.509 1.00 95.25 104 ILE A CA 1
ATOM 762 C C . ILE A 1 104 ? -19.708 3.928 -2.565 1.00 95.25 104 ILE A C 1
ATOM 764 O O . ILE A 1 104 ? -18.881 3.535 -3.383 1.00 95.25 104 ILE A O 1
ATOM 768 N N . VAL A 1 105 ? -19.433 4.888 -1.677 1.00 93.81 105 VAL A N 1
ATOM 769 C CA . VAL A 1 105 ? -18.135 5.583 -1.625 1.00 93.81 105 VAL A CA 1
ATOM 770 C C . VAL A 1 105 ? -16.987 4.599 -1.394 1.00 93.81 105 VAL A C 1
ATOM 772 O O . VAL A 1 105 ? -15.973 4.676 -2.085 1.00 93.81 105 VAL A O 1
ATOM 775 N N . VAL A 1 106 ? -17.151 3.647 -0.471 1.00 91.44 106 VAL A N 1
ATOM 776 C CA . VAL A 1 106 ? -16.137 2.619 -0.188 1.00 91.44 106 VAL A CA 1
ATOM 777 C C . VAL A 1 106 ? -15.909 1.714 -1.398 1.00 91.44 106 VAL A C 1
ATOM 779 O O . VAL A 1 106 ? -14.756 1.449 -1.737 1.00 91.44 106 VAL A O 1
ATOM 782 N N . ILE A 1 107 ? -16.973 1.276 -2.078 1.00 92.62 107 ILE A N 1
ATOM 783 C CA . ILE A 1 107 ? -16.857 0.433 -3.278 1.00 92.62 107 ILE A CA 1
ATOM 784 C C . ILE A 1 107 ? -16.144 1.200 -4.396 1.00 92.62 107 ILE A C 1
ATOM 786 O O . ILE A 1 107 ? -15.152 0.707 -4.929 1.00 92.62 107 ILE A O 1
ATOM 790 N N . CYS A 1 108 ? -16.583 2.423 -4.706 1.00 94.81 108 CYS A N 1
ATOM 791 C CA . CYS A 1 108 ? -15.949 3.264 -5.722 1.00 94.81 108 CYS A CA 1
ATOM 792 C C . CYS A 1 108 ? -14.472 3.531 -5.402 1.00 94.81 108 CYS A C 1
ATOM 794 O O . CYS A 1 108 ? -13.626 3.441 -6.291 1.00 94.81 108 CYS A O 1
ATOM 796 N N . GLY A 1 109 ? -14.152 3.815 -4.135 1.00 90.44 109 GLY A N 1
ATOM 797 C CA . GLY A 1 109 ? -12.780 4.001 -3.670 1.00 90.44 109 GLY A CA 1
ATOM 798 C C . GLY A 1 109 ? -11.930 2.746 -3.865 1.00 90.44 109 GLY A C 1
ATOM 799 O O . GLY A 1 109 ? -10.864 2.821 -4.468 1.00 90.44 109 GLY A O 1
ATOM 800 N N . ALA A 1 110 ? -12.429 1.581 -3.444 1.00 89.62 110 ALA A N 1
ATOM 801 C CA . ALA A 1 110 ? -11.734 0.309 -3.622 1.00 89.62 110 ALA A CA 1
ATOM 802 C C . ALA A 1 110 ? -11.489 -0.009 -5.107 1.00 89.62 110 ALA A C 1
ATOM 804 O O . ALA A 1 110 ? -10.372 -0.367 -5.484 1.00 89.62 110 ALA A O 1
ATOM 805 N N . THR A 1 111 ? -12.494 0.180 -5.969 1.00 90.62 111 THR A N 1
ATOM 806 C CA . THR A 1 111 ? -12.352 -0.016 -7.420 1.00 90.62 111 THR A CA 1
ATOM 807 C C . THR A 1 111 ? -11.327 0.945 -8.023 1.00 90.62 111 THR A C 1
ATOM 809 O O . THR A 1 111 ? -10.491 0.519 -8.821 1.00 90.62 111 THR A O 1
ATOM 812 N N . ALA A 1 112 ? -11.336 2.219 -7.620 1.00 90.44 112 ALA A N 1
ATOM 813 C CA . ALA A 1 112 ? -10.357 3.203 -8.076 1.00 90.44 112 ALA A CA 1
ATOM 814 C C . ALA A 1 112 ? -8.927 2.830 -7.648 1.00 90.44 112 ALA A C 1
ATOM 816 O O . ALA A 1 112 ? -8.010 2.903 -8.469 1.00 90.44 112 ALA A O 1
ATOM 817 N N . THR A 1 113 ? -8.734 2.371 -6.408 1.00 87.81 113 THR A N 1
ATOM 818 C CA . THR A 1 113 ? -7.430 1.910 -5.906 1.00 87.81 113 THR A CA 1
ATOM 819 C C . THR A 1 113 ? -6.928 0.683 -6.665 1.00 87.81 113 THR A C 1
ATOM 821 O O . THR A 1 113 ? -5.775 0.669 -7.092 1.00 87.81 113 THR A O 1
ATOM 824 N N . VAL A 1 114 ? -7.778 -0.326 -6.891 1.00 88.81 114 VAL A N 1
ATOM 825 C CA . VAL A 1 114 ? -7.402 -1.528 -7.662 1.00 88.81 114 VAL A CA 1
ATOM 826 C C . VAL A 1 114 ? -7.041 -1.164 -9.103 1.00 88.81 114 VAL A C 1
ATOM 828 O O . VAL A 1 114 ? -6.028 -1.631 -9.622 1.00 88.81 114 VAL A O 1
ATOM 831 N N . ASN A 1 115 ? -7.812 -0.277 -9.737 1.00 90.19 115 ASN A N 1
ATOM 832 C CA . ASN A 1 115 ? -7.502 0.206 -11.081 1.00 90.19 115 ASN A CA 1
ATOM 833 C C . ASN A 1 115 ? -6.165 0.969 -11.124 1.00 90.19 115 ASN A C 1
ATOM 835 O O . ASN A 1 115 ? -5.332 0.724 -11.998 1.00 90.19 115 ASN A O 1
ATOM 839 N N . GLY A 1 116 ? -5.919 1.848 -10.147 1.00 87.88 116 GLY A N 1
ATOM 840 C CA . GLY A 1 116 ? -4.640 2.544 -9.999 1.00 87.88 116 GLY A CA 1
ATOM 841 C C . GLY A 1 116 ? -3.464 1.578 -9.831 1.00 87.88 116 GLY A C 1
ATOM 842 O O . GLY A 1 116 ? -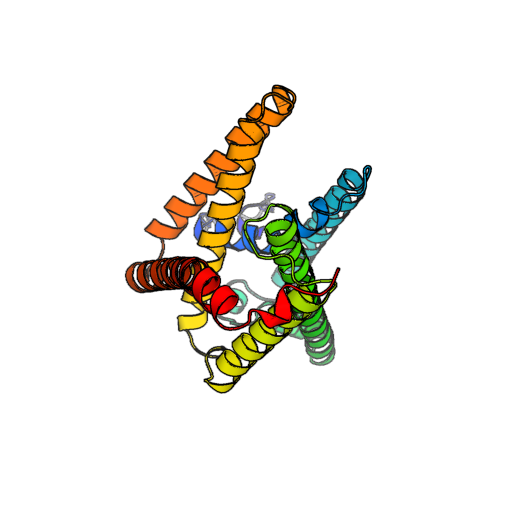2.421 1.760 -10.460 1.00 87.88 116 GLY A O 1
ATOM 843 N N . LEU A 1 117 ? -3.654 0.502 -9.062 1.00 86.62 117 LEU A N 1
ATOM 844 C CA . LEU A 1 117 ? -2.651 -0.545 -8.876 1.00 86.62 117 LEU A CA 1
ATOM 845 C C . LEU A 1 117 ? -2.336 -1.285 -10.186 1.00 86.62 117 LEU A C 1
ATOM 847 O O . LEU A 1 117 ? -1.166 -1.543 -10.469 1.00 86.62 117 LEU A O 1
ATOM 851 N N . PHE A 1 118 ? -3.341 -1.589 -11.014 1.00 87.88 118 PHE A N 1
ATOM 852 C CA . PHE A 1 118 ? -3.123 -2.213 -12.327 1.00 87.88 118 PHE A CA 1
ATOM 853 C C . PHE A 1 118 ? -2.331 -1.312 -13.274 1.00 87.88 118 PHE A C 1
ATOM 855 O O . PHE A 1 118 ? -1.404 -1.780 -13.939 1.00 87.88 118 PHE A O 1
ATOM 862 N N . ILE A 1 119 ? -2.652 -0.016 -13.304 1.00 86.19 119 ILE A N 1
ATOM 863 C CA . ILE A 1 119 ? -1.909 0.966 -14.102 1.00 86.19 119 ILE A CA 1
ATOM 864 C C . ILE A 1 119 ? -0.453 1.037 -13.625 1.00 86.19 119 ILE A C 1
ATOM 866 O O . ILE A 1 119 ? 0.468 0.956 -14.441 1.00 86.19 119 ILE A O 1
ATOM 870 N N . TYR A 1 120 ? -0.236 1.126 -12.312 1.00 85.69 120 TYR A N 1
ATOM 871 C CA . TYR A 1 120 ? 1.100 1.207 -11.723 1.00 85.69 120 TYR A CA 1
ATOM 872 C C . TYR A 1 120 ? 1.950 -0.037 -11.977 1.00 85.69 120 TYR A C 1
ATOM 874 O O . TYR A 1 120 ? 3.129 0.070 -12.321 1.00 85.69 120 TYR A O 1
ATOM 882 N N . MET A 1 121 ? 1.356 -1.224 -11.847 1.00 85.69 121 MET A N 1
ATOM 883 C CA . MET A 1 121 ? 2.032 -2.481 -12.156 1.00 85.69 121 MET A CA 1
ATOM 884 C C . MET A 1 121 ? 2.448 -2.515 -13.629 1.00 85.69 121 MET A C 1
ATOM 886 O O . MET A 1 121 ? 3.600 -2.813 -13.936 1.00 85.69 121 MET A O 1
ATOM 890 N N . GLY A 1 122 ? 1.553 -2.115 -14.536 1.00 84.00 122 GLY A N 1
ATOM 891 C CA . GLY A 1 122 ? 1.856 -1.987 -15.960 1.00 84.00 122 GLY A CA 1
ATOM 892 C C . GLY A 1 122 ? 3.049 -1.074 -16.248 1.00 84.00 122 GLY A C 1
ATOM 893 O O . GLY A 1 122 ? 3.964 -1.462 -16.974 1.00 84.00 122 GLY A O 1
ATOM 894 N N . GLN A 1 123 ? 3.071 0.108 -15.628 1.00 83.75 123 GLN A N 1
ATOM 895 C CA . GLN A 1 123 ? 4.180 1.061 -15.742 1.00 83.75 123 GLN A CA 1
ATOM 896 C C . GLN A 1 123 ? 5.485 0.504 -15.165 1.00 83.75 123 GLN A C 1
ATOM 898 O O . GLN A 1 123 ? 6.536 0.639 -15.783 1.00 83.75 123 GLN A O 1
ATOM 903 N N . THR A 1 124 ? 5.426 -0.161 -14.011 1.00 83.88 124 THR A N 1
ATOM 904 C CA . THR A 1 124 ? 6.605 -0.753 -13.363 1.00 83.88 124 THR A CA 1
ATOM 905 C C . THR A 1 124 ? 7.226 -1.827 -14.247 1.00 83.88 124 THR A C 1
ATOM 907 O O . THR A 1 124 ? 8.429 -1.811 -14.496 1.00 83.88 124 THR A O 1
ATOM 910 N N . VAL A 1 125 ? 6.402 -2.726 -14.783 1.00 83.38 125 VAL A N 1
ATOM 911 C CA . VAL A 1 125 ? 6.865 -3.800 -15.661 1.00 83.38 125 VAL A CA 1
ATOM 912 C C . VAL A 1 125 ? 7.421 -3.226 -16.976 1.00 83.38 125 VAL A C 1
ATOM 914 O O . VAL A 1 125 ? 8.457 -3.687 -17.453 1.00 83.38 125 VAL A O 1
ATOM 917 N N . ARG A 1 126 ? 6.812 -2.163 -17.522 1.00 81.00 126 ARG A N 1
ATOM 918 C CA . ARG A 1 126 ? 7.352 -1.431 -18.680 1.00 81.00 126 ARG A CA 1
ATOM 919 C C . ARG A 1 126 ? 8.709 -0.787 -18.378 1.00 81.00 126 ARG A C 1
ATOM 921 O O . ARG A 1 126 ? 9.622 -0.925 -19.183 1.00 81.00 126 ARG A O 1
ATOM 928 N N . ASN A 1 127 ? 8.866 -0.129 -17.231 1.00 82.62 127 ASN A N 1
ATOM 929 C CA . ASN A 1 127 ? 10.131 0.501 -16.837 1.00 82.62 127 ASN A CA 1
ATOM 930 C C . ASN A 1 127 ? 11.249 -0.537 -16.669 1.00 82.62 127 ASN A C 1
ATOM 932 O O . ASN A 1 127 ? 12.373 -0.315 -17.111 1.00 82.62 127 ASN A O 1
ATOM 936 N N . LEU A 1 128 ? 10.932 -1.701 -16.098 1.00 81.75 128 LEU A N 1
ATOM 937 C CA . LEU A 1 128 ? 11.871 -2.822 -16.017 1.00 81.75 128 LEU A CA 1
ATOM 938 C C . LEU A 1 128 ? 12.259 -3.354 -17.406 1.00 81.75 128 LEU A C 1
ATOM 940 O O . LEU A 1 128 ? 13.413 -3.723 -17.610 1.00 81.75 128 LEU A O 1
ATOM 944 N N . ALA A 1 129 ? 11.329 -3.361 -18.366 1.00 79.94 129 ALA A N 1
ATOM 945 C CA . ALA A 1 129 ? 11.622 -3.752 -19.744 1.00 79.94 129 ALA A CA 1
ATOM 946 C C . ALA A 1 129 ? 12.509 -2.734 -20.481 1.00 79.94 129 ALA A C 1
ATOM 948 O O . ALA A 1 129 ? 13.385 -3.126 -21.246 1.00 79.94 129 ALA A O 1
ATOM 949 N N . VAL A 1 130 ? 12.325 -1.434 -20.223 1.00 81.06 130 VAL A N 1
ATOM 950 C CA . VAL A 1 130 ? 13.181 -0.369 -20.781 1.00 81.06 130 VAL A CA 1
ATOM 951 C C . VAL A 1 130 ? 14.617 -0.468 -20.258 1.00 81.06 130 VAL A C 1
ATOM 953 O O . VAL A 1 130 ? 15.554 -0.222 -21.009 1.00 81.06 130 VAL A O 1
ATOM 956 N N . HIS A 1 131 ? 14.807 -0.871 -19.001 1.00 80.50 131 HIS A N 1
ATOM 957 C CA . HIS A 1 131 ? 16.132 -1.078 -18.406 1.00 80.50 131 HIS A CA 1
ATOM 958 C C . HIS A 1 131 ? 16.757 -2.449 -18.718 1.00 80.50 131 HIS A C 1
ATOM 960 O O . HIS A 1 131 ? 17.697 -2.849 -18.037 1.00 80.50 131 HIS A O 1
ATOM 966 N N . GLU A 1 132 ? 16.225 -3.183 -19.702 1.00 76.12 132 GLU A N 1
ATOM 967 C CA . GLU A 1 132 ? 16.693 -4.518 -20.117 1.00 76.12 132 GLU A CA 1
ATOM 968 C C . GLU A 1 132 ? 16.685 -5.582 -18.998 1.00 76.12 132 GLU A C 1
ATOM 970 O O . GLU A 1 132 ? 17.181 -6.694 -19.176 1.00 76.12 132 GLU A O 1
ATOM 975 N N . LEU A 1 133 ? 16.064 -5.283 -17.850 1.00 73.38 133 LEU A N 1
ATOM 976 C CA . LEU A 1 133 ? 15.842 -6.240 -16.761 1.00 73.38 133 LEU A CA 1
ATOM 977 C C . LEU A 1 133 ? 14.727 -7.228 -17.121 1.00 73.38 133 LEU A C 1
ATOM 979 O O . LEU A 1 133 ? 14.685 -8.347 -16.609 1.00 73.38 133 LEU A O 1
ATOM 983 N N . LEU A 1 134 ? 13.835 -6.813 -18.022 1.00 72.00 134 LEU A N 1
ATOM 984 C CA . LEU A 1 134 ? 12.854 -7.652 -18.691 1.00 72.00 134 LEU A CA 1
ATOM 985 C C . LEU A 1 134 ? 13.026 -7.509 -20.219 1.00 72.00 134 LEU A C 1
ATOM 987 O O . LEU A 1 134 ? 13.421 -6.454 -20.704 1.00 72.00 134 LEU A O 1
ATOM 991 N N . PRO A 1 135 ? 12.734 -8.551 -21.009 1.00 63.66 135 PRO A N 1
ATOM 992 C CA . PRO A 1 135 ? 12.694 -8.498 -22.459 1.00 63.66 135 PRO A CA 1
ATOM 993 C C . PRO A 1 135 ? 11.663 -7.456 -22.887 1.00 63.66 135 PRO A C 1
ATOM 995 O O . PRO A 1 135 ? 10.531 -7.428 -22.389 1.00 63.66 135 PRO A O 1
ATOM 998 N N . SER A 1 136 ? 12.047 -6.630 -23.851 1.00 63.16 136 SER A N 1
ATOM 999 C CA . SER A 1 136 ? 11.139 -5.719 -24.526 1.00 63.16 136 SER A CA 1
ATOM 1000 C C . SER A 1 136 ? 10.171 -6.524 -25.395 1.00 63.16 136 SER A C 1
ATOM 1002 O O . SER A 1 136 ? 10.382 -6.772 -26.578 1.00 63.16 136 SER A O 1
ATOM 1004 N N . PHE A 1 137 ? 9.073 -6.975 -24.796 1.00 64.44 137 PHE A N 1
ATOM 1005 C CA . PHE A 1 137 ? 7.898 -7.300 -25.589 1.00 64.44 137 PHE A CA 1
ATOM 1006 C C . PHE A 1 137 ? 7.416 -6.003 -26.240 1.00 64.44 137 PHE A C 1
ATOM 1008 O O . PHE A 1 137 ? 7.213 -5.007 -25.546 1.00 64.44 137 PHE A O 1
ATOM 1015 N N . GLY A 1 138 ? 7.259 -6.007 -27.564 1.00 58.81 138 GLY A N 1
ATOM 1016 C CA . GLY A 1 138 ? 6.764 -4.845 -28.295 1.00 58.81 138 GLY A CA 1
ATOM 1017 C C . GLY A 1 138 ? 5.405 -4.367 -27.759 1.00 58.81 138 GLY A C 1
ATOM 1018 O O . GLY A 1 138 ? 4.456 -5.151 -27.631 1.00 58.81 138 GLY A O 1
ATOM 1019 N N . GLY A 1 139 ? 5.317 -3.068 -27.457 1.00 65.31 139 GLY A N 1
ATOM 1020 C CA . GLY A 1 139 ? 4.077 -2.350 -27.138 1.00 65.31 139 GLY A CA 1
ATOM 1021 C C . GLY A 1 139 ? 3.461 -2.615 -25.755 1.00 65.31 139 GLY A C 1
ATOM 1022 O O . GLY A 1 139 ? 4.105 -3.093 -24.824 1.00 65.31 139 GLY A O 1
ATOM 1023 N N . ASP A 1 140 ? 2.164 -2.312 -25.629 1.00 75.00 140 ASP A N 1
ATOM 1024 C CA . ASP A 1 140 ? 1.378 -2.400 -24.380 1.00 75.00 140 ASP A CA 1
ATOM 1025 C C . ASP A 1 140 ? 1.071 -3.845 -23.925 1.00 75.00 140 ASP A C 1
ATOM 1027 O O . ASP A 1 140 ? 0.343 -4.073 -22.954 1.00 75.00 140 ASP A O 1
ATOM 1031 N N . THR A 1 141 ? 1.604 -4.852 -24.621 1.00 78.81 141 THR A N 1
ATOM 1032 C CA . THR A 1 141 ? 1.315 -6.277 -24.391 1.00 78.81 141 THR A CA 1
ATOM 1033 C C . THR A 1 141 ? 1.739 -6.731 -22.995 1.00 78.81 141 THR A C 1
ATOM 1035 O O . THR A 1 141 ? 0.992 -7.430 -22.310 1.00 78.81 141 THR A O 1
ATOM 1038 N N . LEU A 1 142 ? 2.915 -6.292 -22.544 1.00 77.25 142 LEU A N 1
ATOM 1039 C CA . LEU A 1 142 ? 3.468 -6.648 -21.238 1.00 77.25 142 LEU A CA 1
ATOM 1040 C C . LEU A 1 142 ? 2.629 -6.064 -20.089 1.00 77.25 142 LEU A C 1
ATOM 1042 O O . LEU A 1 142 ? 2.338 -6.745 -19.107 1.00 77.25 142 LEU A O 1
ATOM 1046 N N . GLN A 1 143 ? 2.172 -4.821 -20.261 1.00 81.69 143 GLN A N 1
ATOM 1047 C CA . GLN A 1 143 ? 1.263 -4.151 -19.334 1.00 81.69 143 GLN A CA 1
ATOM 1048 C C . GLN A 1 143 ? -0.083 -4.880 -19.247 1.00 81.69 143 GLN A C 1
ATOM 1050 O O . GLN A 1 143 ? -0.595 -5.093 -18.147 1.00 81.69 143 GLN A O 1
ATOM 1055 N N . ARG A 1 144 ? -0.642 -5.308 -20.387 1.00 82.94 144 ARG A N 1
ATOM 1056 C CA . ARG A 1 144 ? -1.888 -6.091 -20.414 1.00 82.94 144 ARG A CA 1
ATOM 1057 C C . ARG A 1 144 ? -1.725 -7.434 -19.710 1.00 82.94 144 ARG A C 1
ATOM 1059 O O . ARG A 1 144 ? -2.585 -7.795 -18.912 1.00 82.94 144 ARG A O 1
ATOM 1066 N N . LEU A 1 145 ? -0.622 -8.144 -19.954 1.00 82.75 145 LEU A N 1
ATOM 1067 C CA . LEU A 1 145 ? -0.347 -9.427 -19.307 1.00 82.75 145 LEU A CA 1
ATOM 1068 C C . LEU A 1 145 ? -0.239 -9.280 -17.783 1.00 82.75 145 LEU A C 1
ATOM 1070 O O . LEU A 1 145 ? -0.847 -10.062 -17.056 1.00 82.75 145 LEU A O 1
ATOM 1074 N N . ALA A 1 146 ? 0.479 -8.258 -17.304 1.00 82.75 146 ALA A N 1
ATOM 1075 C CA . ALA A 1 146 ? 0.595 -7.973 -15.875 1.00 82.75 146 ALA A CA 1
ATOM 1076 C C . ALA A 1 146 ? -0.775 -7.674 -15.241 1.00 82.75 146 ALA A C 1
ATOM 1078 O O . ALA A 1 146 ? -1.091 -8.205 -14.177 1.00 82.75 146 ALA A O 1
ATOM 1079 N N . GLY A 1 147 ? -1.615 -6.886 -15.922 1.00 86.06 147 GLY A N 1
ATOM 1080 C CA . GLY A 1 147 ? -2.986 -6.613 -15.488 1.00 86.06 147 GLY A CA 1
ATOM 1081 C C . GLY A 1 147 ? -3.853 -7.875 -15.419 1.00 86.06 147 GLY A C 1
ATOM 1082 O O . GLY A 1 147 ? -4.526 -8.097 -14.415 1.00 86.06 147 GLY A O 1
ATOM 1083 N N . ILE A 1 148 ? -3.798 -8.736 -16.442 1.00 87.06 148 ILE A N 1
ATOM 1084 C CA . ILE A 1 148 ? -4.544 -10.006 -16.473 1.00 87.06 148 ILE A CA 1
ATOM 1085 C C . ILE A 1 148 ? -4.080 -10.933 -15.347 1.00 87.06 148 ILE A C 1
ATOM 1087 O O . ILE A 1 148 ? -4.913 -11.471 -14.624 1.00 87.06 148 ILE A O 1
ATOM 1091 N N . LEU A 1 149 ? -2.768 -11.095 -15.158 1.00 85.62 149 LEU A N 1
ATOM 1092 C CA . LEU A 1 149 ? -2.218 -11.955 -14.110 1.00 85.62 149 LEU A CA 1
ATOM 1093 C C . LEU A 1 149 ? -2.635 -11.474 -12.712 1.00 85.62 149 LEU A C 1
ATOM 1095 O O . LEU A 1 149 ? -3.034 -12.282 -11.872 1.00 85.62 149 LEU A O 1
ATOM 1099 N N . MET A 1 150 ? -2.622 -10.159 -12.482 1.00 87.44 150 MET A N 1
ATOM 1100 C CA . MET A 1 150 ? -3.123 -9.560 -11.244 1.00 87.44 150 MET A CA 1
ATOM 1101 C C . MET A 1 150 ? -4.626 -9.793 -11.058 1.00 87.44 150 MET A C 1
ATOM 1103 O O . MET A 1 150 ? -5.043 -10.212 -9.981 1.00 87.44 150 MET A O 1
ATOM 1107 N N . ALA A 1 151 ? -5.438 -9.575 -12.096 1.00 89.44 151 ALA A N 1
ATOM 1108 C CA . ALA A 1 151 ? -6.881 -9.801 -12.042 1.00 89.44 151 ALA A CA 1
ATOM 1109 C C . ALA A 1 151 ? -7.226 -11.271 -11.752 1.00 89.44 151 ALA A C 1
ATOM 1111 O O . ALA A 1 151 ? -8.068 -11.543 -10.900 1.00 89.44 151 ALA A O 1
ATOM 1112 N N . VAL A 1 152 ? -6.533 -12.216 -12.397 1.00 90.62 152 VAL A N 1
ATOM 1113 C CA . VAL A 1 152 ? -6.671 -13.657 -12.136 1.00 90.62 152 VAL A CA 1
ATOM 1114 C C . VAL A 1 152 ? -6.265 -13.984 -10.701 1.00 90.62 152 VAL A C 1
ATOM 1116 O O . VAL A 1 152 ? -6.995 -14.692 -10.015 1.00 90.62 152 VAL A O 1
ATOM 1119 N N . THR A 1 153 ? -5.149 -13.435 -10.216 1.00 87.75 153 THR A N 1
ATOM 1120 C CA . THR A 1 153 ? -4.686 -13.666 -8.838 1.00 87.75 153 THR A CA 1
ATOM 1121 C C . THR A 1 153 ? -5.711 -13.165 -7.821 1.00 87.75 153 THR A C 1
ATOM 1123 O O . THR A 1 153 ? -6.098 -13.912 -6.927 1.00 87.75 153 THR A O 1
ATOM 1126 N N . ILE A 1 154 ? -6.213 -11.936 -7.983 1.00 87.69 154 ILE A N 1
ATOM 1127 C CA . ILE A 1 154 ? -7.263 -11.374 -7.119 1.00 87.69 154 ILE A CA 1
ATOM 1128 C C . ILE A 1 154 ? -8.536 -12.224 -7.204 1.00 87.69 154 ILE A C 1
ATOM 1130 O O . ILE A 1 154 ? -9.110 -12.560 -6.172 1.00 87.69 154 ILE A O 1
ATOM 1134 N N . GLY A 1 155 ? -8.948 -12.623 -8.410 1.00 89.81 155 GLY A N 1
ATOM 1135 C CA . GLY A 1 155 ? -10.110 -13.483 -8.623 1.00 89.81 155 GLY A CA 1
ATOM 1136 C C . GLY A 1 155 ? -9.988 -14.823 -7.897 1.00 89.81 155 GLY A C 1
ATOM 1137 O O . GLY A 1 155 ? -10.921 -15.226 -7.208 1.00 89.81 155 GLY A O 1
ATOM 1138 N N . ILE A 1 156 ? -8.825 -15.477 -7.973 1.00 90.31 156 ILE A N 1
ATOM 1139 C CA . ILE A 1 156 ? -8.546 -16.722 -7.242 1.00 90.31 156 ILE A CA 1
ATOM 1140 C C . ILE A 1 156 ? -8.622 -16.488 -5.732 1.00 90.31 156 ILE A C 1
ATOM 1142 O O . ILE A 1 156 ? -9.297 -17.249 -5.046 1.00 90.31 156 ILE A O 1
ATOM 1146 N N . LEU A 1 157 ? -7.996 -15.425 -5.215 1.00 86.38 157 LEU A N 1
ATOM 1147 C CA . LEU A 1 157 ? -8.042 -15.095 -3.784 1.00 86.38 157 LEU A CA 1
ATOM 1148 C C . LEU A 1 157 ? -9.469 -14.802 -3.291 1.00 86.38 157 LEU A C 1
ATOM 1150 O O . LEU A 1 157 ? -9.812 -15.127 -2.155 1.00 86.38 157 LEU A O 1
ATOM 1154 N N . MET A 1 158 ? -10.317 -14.208 -4.135 1.00 87.62 158 MET A N 1
ATOM 1155 C CA . MET A 1 158 ? -11.731 -14.012 -3.812 1.00 87.62 158 MET A CA 1
ATOM 1156 C C . MET A 1 158 ? -12.516 -15.328 -3.856 1.00 87.62 158 MET A C 1
ATOM 1158 O O . MET A 1 158 ? -13.308 -15.583 -2.950 1.00 87.62 158 MET A O 1
ATOM 1162 N N . MET A 1 159 ? -12.277 -16.183 -4.856 1.00 90.06 159 MET A N 1
ATOM 1163 C CA . MET A 1 159 ? -12.941 -17.488 -4.985 1.00 90.06 159 MET A CA 1
ATOM 1164 C C . MET A 1 159 ? -12.594 -18.449 -3.844 1.00 90.06 159 MET A C 1
ATOM 1166 O O . MET A 1 159 ? -13.448 -19.224 -3.426 1.00 90.06 159 MET A O 1
ATOM 1170 N N . THR A 1 160 ? -11.374 -18.390 -3.306 1.00 90.12 160 THR A N 1
ATOM 1171 C CA . THR A 1 160 ? -10.962 -19.221 -2.162 1.00 90.12 160 THR A CA 1
ATOM 1172 C C . THR A 1 160 ? -11.520 -18.735 -0.822 1.00 90.12 160 THR A C 1
ATOM 1174 O O . THR A 1 160 ? -11.272 -19.368 0.201 1.00 90.12 160 THR A O 1
ATOM 1177 N N . GLY A 1 161 ? -12.279 -17.632 -0.800 1.00 86.44 161 GLY A N 1
ATOM 1178 C CA . GLY A 1 161 ? -12.889 -17.092 0.418 1.00 86.44 161 GLY A CA 1
ATOM 1179 C C . GLY A 1 161 ? -11.922 -16.315 1.315 1.00 86.44 161 GLY A C 1
ATOM 1180 O O . GLY A 1 161 ? -12.290 -15.925 2.423 1.00 86.44 161 GLY A O 1
ATOM 1181 N N . LEU A 1 162 ? -10.708 -16.022 0.834 1.00 85.62 162 LEU A N 1
ATOM 1182 C CA . LEU A 1 162 ? -9.667 -15.340 1.611 1.00 85.62 162 LEU A CA 1
ATOM 1183 C C . LEU A 1 162 ? -10.079 -13.919 2.044 1.00 85.62 162 LEU A C 1
ATOM 1185 O O . LEU A 1 162 ? -9.550 -13.385 3.013 1.00 85.62 162 LEU A O 1
ATOM 1189 N N . ALA A 1 163 ? -11.057 -13.318 1.356 1.00 77.19 163 ALA A N 1
ATOM 1190 C CA . ALA A 1 163 ? -11.595 -11.989 1.650 1.00 77.19 163 ALA A CA 1
ATOM 1191 C C . ALA A 1 163 ? -12.330 -11.883 3.004 1.00 77.19 163 ALA A C 1
ATOM 1193 O O . ALA A 1 163 ? -12.505 -10.774 3.506 1.00 77.19 163 ALA A O 1
ATOM 1194 N N . GLY A 1 164 ? -12.767 -13.004 3.589 1.00 77.62 164 GLY A N 1
ATOM 1195 C CA . GLY A 1 164 ? -13.444 -13.038 4.893 1.00 77.62 164 GLY A CA 1
ATOM 1196 C C . GLY A 1 164 ? -12.606 -13.627 6.029 1.00 77.62 164 GLY A C 1
ATOM 1197 O O . GLY A 1 164 ? -13.071 -13.665 7.166 1.00 77.62 164 GLY A O 1
ATOM 1198 N N . ASP A 1 165 ? -11.397 -14.109 5.738 1.00 86.19 165 ASP A N 1
ATOM 1199 C CA . ASP A 1 165 ? -10.577 -14.826 6.712 1.00 86.19 165 ASP A CA 1
ATOM 1200 C C . ASP A 1 165 ? -9.907 -13.833 7.686 1.00 86.19 165 ASP A C 1
ATOM 1202 O O . ASP A 1 165 ? -9.324 -12.839 7.235 1.00 86.19 165 ASP A O 1
ATOM 1206 N N . PRO A 1 166 ? -9.914 -14.072 9.013 1.00 82.75 166 PRO A N 1
ATOM 1207 C CA . PRO A 1 166 ? -9.137 -13.267 9.960 1.00 82.75 166 PRO A CA 1
ATOM 1208 C C . PRO A 1 166 ? -7.648 -13.152 9.584 1.00 82.75 166 PRO A C 1
ATOM 1210 O O . PRO A 1 166 ? -7.029 -12.123 9.875 1.00 82.75 166 PRO A O 1
ATOM 1213 N N . LYS A 1 167 ? -7.079 -14.137 8.871 1.00 84.00 167 LYS A N 1
ATOM 1214 C CA . LYS A 1 167 ? -5.709 -14.110 8.326 1.00 84.00 167 LYS A CA 1
ATOM 1215 C C . LYS A 1 167 ? -5.475 -13.013 7.292 1.00 84.00 167 LYS A C 1
ATOM 1217 O O . LYS A 1 167 ? -4.333 -12.577 7.138 1.00 84.00 167 LYS A O 1
ATOM 1222 N N . LEU A 1 168 ? -6.521 -12.488 6.650 1.00 81.19 168 LEU A N 1
ATOM 1223 C CA . LEU A 1 168 ? -6.419 -11.306 5.789 1.00 81.19 168 LEU A CA 1
ATOM 1224 C C . LEU A 1 168 ? -5.799 -10.124 6.547 1.00 81.19 168 LEU A C 1
ATOM 1226 O O . LEU A 1 168 ? -5.039 -9.341 5.973 1.00 81.19 168 LEU A O 1
ATOM 1230 N N . THR A 1 169 ? -6.049 -10.055 7.861 1.00 80.31 169 THR A N 1
ATOM 1231 C CA . THR A 1 169 ? -5.442 -9.069 8.758 1.00 80.31 169 THR A CA 1
ATOM 1232 C C . THR A 1 169 ? -3.916 -9.164 8.756 1.00 80.31 169 THR A C 1
ATOM 1234 O O . THR A 1 169 ? -3.205 -8.160 8.729 1.00 80.31 169 THR A O 1
ATOM 1237 N N . VAL A 1 170 ? -3.389 -10.385 8.761 1.00 85.25 170 VAL A N 1
ATOM 1238 C CA . VAL A 1 170 ? -1.945 -10.637 8.751 1.00 85.25 170 VAL A CA 1
ATOM 1239 C C . VAL A 1 170 ? -1.357 -10.296 7.383 1.00 85.25 170 VAL A C 1
ATOM 1241 O O . VAL A 1 170 ? -0.319 -9.637 7.314 1.00 85.25 170 VAL A O 1
ATOM 1244 N N . TYR A 1 171 ? -2.042 -10.661 6.296 1.00 86.12 171 TYR A N 1
ATOM 1245 C CA . TYR A 1 171 ? -1.566 -10.388 4.939 1.00 86.12 171 TYR A CA 1
ATOM 1246 C C . TYR A 1 171 ? -1.511 -8.896 4.612 1.00 86.12 171 TYR A C 1
ATOM 1248 O O . TYR A 1 171 ? -0.508 -8.450 4.053 1.00 86.12 171 TYR A O 1
ATOM 1256 N N . TYR A 1 172 ? -2.511 -8.093 5.008 1.00 83.12 172 TYR A N 1
ATOM 1257 C CA . TYR A 1 172 ? -2.422 -6.644 4.785 1.00 83.12 172 TYR A CA 1
ATOM 1258 C C . TYR A 1 172 ? -1.265 -6.030 5.582 1.00 83.12 172 TYR A C 1
ATOM 1260 O O . TYR A 1 172 ? -0.588 -5.136 5.077 1.00 83.12 172 TYR A O 1
ATOM 1268 N N . ARG A 1 173 ? -1.005 -6.506 6.813 1.00 82.88 173 ARG A N 1
ATOM 1269 C CA . ARG A 1 173 ? 0.125 -6.031 7.631 1.00 82.88 173 ARG A CA 1
ATOM 1270 C C . ARG A 1 173 ? 1.460 -6.405 6.997 1.00 82.88 173 ARG A C 1
ATOM 1272 O O . ARG A 1 173 ? 2.361 -5.574 6.961 1.00 82.88 173 ARG A O 1
ATOM 1279 N N . GLY A 1 174 ? 1.576 -7.620 6.463 1.00 86.81 174 GLY A N 1
ATOM 1280 C CA . GLY A 1 174 ? 2.752 -8.057 5.711 1.00 86.81 174 GLY A CA 1
ATOM 1281 C C . GLY A 1 174 ? 2.980 -7.222 4.449 1.00 86.81 174 GLY A C 1
ATOM 1282 O O . GLY A 1 174 ? 4.089 -6.748 4.214 1.00 86.81 174 GLY A O 1
ATOM 1283 N N . ALA A 1 175 ? 1.926 -6.966 3.669 1.00 86.00 175 ALA A N 1
ATOM 1284 C CA . ALA A 1 175 ? 2.003 -6.118 2.479 1.00 86.00 175 ALA A CA 1
ATOM 1285 C C . ALA A 1 175 ? 2.408 -4.673 2.824 1.00 86.00 175 ALA A C 1
ATOM 1287 O O . ALA A 1 175 ? 3.255 -4.095 2.147 1.00 86.00 175 ALA A O 1
ATOM 1288 N N . LEU A 1 176 ? 1.860 -4.115 3.908 1.00 83.81 176 LEU A N 1
ATOM 1289 C CA . LEU A 1 176 ? 2.224 -2.801 4.446 1.00 83.81 176 LEU A CA 1
ATOM 1290 C C . LEU A 1 176 ? 3.708 -2.746 4.818 1.00 83.81 176 LEU A C 1
ATOM 1292 O O . LEU A 1 176 ? 4.395 -1.803 4.434 1.00 83.81 176 LEU A O 1
ATOM 1296 N N . LEU A 1 177 ? 4.214 -3.754 5.530 1.00 87.56 177 LEU A N 1
ATOM 1297 C CA . LEU A 1 177 ? 5.628 -3.843 5.903 1.00 87.56 177 LEU A CA 1
ATOM 1298 C C . LEU A 1 177 ? 6.539 -3.869 4.678 1.00 87.56 177 LEU A C 1
ATOM 1300 O O . LEU A 1 177 ? 7.487 -3.090 4.604 1.00 87.56 177 LEU A O 1
ATOM 1304 N N . LEU A 1 178 ? 6.223 -4.714 3.694 1.00 88.06 178 LEU A N 1
ATOM 1305 C CA . LEU A 1 178 ? 6.969 -4.776 2.437 1.00 88.06 178 LEU A CA 1
ATOM 1306 C C . LEU A 1 178 ? 6.922 -3.437 1.689 1.00 88.06 178 LEU A C 1
ATOM 1308 O O . LEU A 1 178 ? 7.937 -3.002 1.147 1.00 88.06 178 LEU A O 1
ATOM 1312 N N . TRP A 1 179 ? 5.776 -2.752 1.705 1.00 88.00 179 TRP A N 1
ATOM 1313 C CA . TRP A 1 179 ? 5.624 -1.434 1.092 1.00 88.00 179 TRP A CA 1
ATOM 1314 C C . TRP A 1 179 ? 6.448 -0.354 1.803 1.00 88.00 179 TRP A C 1
ATOM 1316 O O . TRP A 1 179 ? 7.154 0.411 1.148 1.00 88.00 179 TRP A O 1
ATOM 1326 N N . LEU A 1 180 ? 6.406 -0.296 3.138 1.00 86.69 180 LEU A N 1
ATOM 1327 C CA . LEU A 1 180 ? 7.221 0.635 3.927 1.00 86.69 180 LEU A CA 1
ATOM 1328 C C . LEU A 1 180 ? 8.711 0.378 3.731 1.00 86.69 180 LEU A C 1
ATOM 1330 O O . LEU A 1 180 ? 9.476 1.330 3.599 1.00 86.69 180 LEU A O 1
ATOM 1334 N N . LEU A 1 181 ? 9.120 -0.890 3.676 1.00 89.75 181 LEU A N 1
ATOM 1335 C CA . LEU A 1 181 ? 10.502 -1.260 3.401 1.00 89.75 181 LEU A CA 1
ATOM 1336 C C . LEU A 1 181 ? 10.923 -0.812 1.995 1.00 89.75 181 LEU A C 1
ATOM 1338 O O . LEU A 1 181 ? 11.992 -0.226 1.835 1.00 89.75 181 LEU A O 1
ATOM 1342 N N . LEU A 1 182 ? 10.070 -1.019 0.988 1.00 88.62 182 LEU A N 1
ATOM 1343 C CA . LEU A 1 182 ? 10.311 -0.544 -0.375 1.00 88.62 182 LEU A CA 1
ATOM 1344 C C . LEU A 1 182 ? 10.458 0.984 -0.421 1.00 88.62 182 LEU A C 1
ATOM 1346 O O . LEU A 1 182 ? 11.387 1.488 -1.055 1.00 88.62 182 LEU A O 1
ATOM 1350 N N . LEU A 1 183 ? 9.576 1.723 0.256 1.00 87.38 183 LEU A N 1
ATOM 1351 C CA . LEU A 1 183 ? 9.664 3.182 0.356 1.00 87.38 183 LEU A CA 1
ATOM 1352 C C . LEU A 1 183 ? 10.939 3.623 1.079 1.00 87.38 183 LEU A C 1
ATOM 1354 O O . LEU A 1 183 ? 11.629 4.514 0.587 1.00 87.38 183 LEU A O 1
ATOM 1358 N N . ALA A 1 184 ? 11.298 2.968 2.185 1.00 88.81 184 ALA A N 1
ATOM 1359 C CA . ALA A 1 184 ? 12.525 3.250 2.921 1.00 88.81 184 ALA A CA 1
ATOM 1360 C C . ALA A 1 184 ? 13.758 3.088 2.023 1.00 88.81 184 ALA A C 1
ATOM 1362 O O . ALA A 1 184 ? 14.583 3.997 1.936 1.00 88.81 184 ALA A O 1
ATOM 1363 N N . VAL A 1 185 ? 13.843 1.975 1.288 1.00 90.06 185 VAL A N 1
ATOM 1364 C CA . VAL A 1 185 ? 14.933 1.715 0.338 1.00 90.06 185 VAL A CA 1
ATOM 1365 C C . VAL A 1 185 ? 14.955 2.755 -0.781 1.00 90.06 185 VAL A C 1
ATOM 1367 O O . VAL A 1 185 ? 16.027 3.253 -1.112 1.00 90.06 185 VAL A O 1
ATOM 1370 N N . ARG A 1 186 ? 13.801 3.141 -1.340 1.00 86.88 186 ARG A N 1
ATOM 1371 C CA . ARG A 1 186 ? 13.726 4.190 -2.375 1.00 86.88 186 ARG A CA 1
ATOM 1372 C C . ARG A 1 186 ? 14.195 5.550 -1.858 1.00 86.88 186 ARG A C 1
ATOM 1374 O O . ARG A 1 186 ? 14.961 6.222 -2.546 1.00 86.88 186 ARG A O 1
ATOM 1381 N N . CYS A 1 187 ? 13.775 5.943 -0.657 1.00 86.56 187 CYS A N 1
ATOM 1382 C CA . CYS A 1 187 ? 14.204 7.190 -0.025 1.00 86.56 187 CYS A CA 1
ATOM 1383 C C . CYS A 1 187 ? 15.713 7.195 0.247 1.00 86.56 187 CYS A C 1
ATOM 1385 O O . CYS A 1 187 ? 16.378 8.184 -0.059 1.00 86.56 187 CYS A O 1
ATOM 1387 N N . LEU A 1 188 ? 16.264 6.085 0.748 1.00 88.31 188 LEU A N 1
ATOM 1388 C CA . LEU A 1 188 ? 17.705 5.927 0.965 1.00 88.31 188 LEU A CA 1
ATOM 1389 C C . LEU A 1 188 ? 18.483 5.968 -0.355 1.00 88.31 188 LEU A C 1
ATOM 1391 O O . LEU A 1 188 ? 19.451 6.714 -0.474 1.00 88.31 188 LEU A O 1
ATOM 1395 N N . ALA A 1 189 ? 18.029 5.231 -1.369 1.00 87.75 189 ALA A N 1
ATOM 1396 C CA . ALA A 1 189 ? 18.663 5.209 -2.682 1.00 87.75 189 ALA A CA 1
ATOM 1397 C C . ALA A 1 189 ? 18.688 6.604 -3.323 1.00 87.75 189 ALA A C 1
ATOM 1399 O O . ALA A 1 189 ? 19.716 7.006 -3.863 1.00 87.75 189 ALA A O 1
ATOM 1400 N N . MET A 1 190 ? 17.591 7.364 -3.223 1.00 85.00 190 MET A N 1
ATOM 1401 C CA . MET A 1 190 ? 17.521 8.741 -3.720 1.00 85.00 190 MET A CA 1
ATOM 1402 C C . MET A 1 190 ? 18.408 9.694 -2.905 1.00 85.00 190 MET A C 1
ATOM 1404 O O . MET A 1 190 ? 19.063 10.554 -3.487 1.00 85.00 190 MET A O 1
ATOM 1408 N N . ALA A 1 191 ? 18.485 9.526 -1.582 1.00 86.88 191 ALA A N 1
ATOM 1409 C CA . ALA A 1 191 ? 19.358 10.329 -0.725 1.00 86.88 191 ALA A CA 1
ATOM 1410 C C . ALA A 1 191 ? 20.851 10.118 -1.031 1.00 86.88 191 ALA A C 1
ATOM 1412 O O . ALA A 1 191 ? 21.637 11.055 -0.884 1.00 86.88 191 ALA A O 1
ATOM 1413 N N . CYS A 1 192 ? 21.232 8.920 -1.486 1.00 86.00 192 CYS A N 1
ATOM 1414 C CA . CYS A 1 192 ? 22.594 8.593 -1.907 1.00 86.00 192 CYS A CA 1
ATOM 1415 C C . CYS A 1 192 ? 22.959 9.114 -3.309 1.00 86.00 192 CYS A C 1
ATOM 1417 O O . CYS A 1 192 ? 24.127 9.025 -3.690 1.00 86.00 192 CYS A O 1
ATOM 1419 N N . GLN A 1 193 ? 22.011 9.644 -4.093 1.00 86.75 193 GLN A N 1
ATOM 1420 C CA . GLN A 1 193 ? 22.328 10.173 -5.420 1.00 86.75 193 GLN A CA 1
ATOM 1421 C C . GLN A 1 193 ? 23.045 11.532 -5.320 1.00 86.75 193 GLN A C 1
ATOM 1423 O O . GLN A 1 193 ? 22.535 12.450 -4.674 1.00 86.75 193 GLN A O 1
ATOM 1428 N N . PRO A 1 194 ? 24.189 11.716 -6.008 1.00 80.31 194 PRO A N 1
ATOM 1429 C CA . PRO A 1 194 ? 24.994 12.939 -5.913 1.00 80.31 194 PRO A CA 1
ATOM 1430 C C . PRO A 1 194 ? 24.325 14.173 -6.541 1.00 80.31 194 PRO A C 1
ATOM 1432 O O . PRO A 1 194 ? 24.792 15.292 -6.361 1.00 80.31 194 PRO A O 1
ATOM 1435 N N . THR A 1 195 ? 23.241 13.980 -7.293 1.00 83.50 195 THR A N 1
ATOM 1436 C CA . THR A 1 195 ? 22.497 15.023 -8.013 1.00 83.50 195 THR A CA 1
ATOM 1437 C C . THR A 1 195 ? 21.483 15.768 -7.144 1.00 83.50 195 THR A C 1
ATOM 1439 O O . THR A 1 195 ? 20.981 16.816 -7.551 1.00 83.50 195 THR A O 1
ATOM 1442 N N . VAL A 1 196 ? 21.156 15.246 -5.961 1.00 82.12 196 VAL A N 1
ATOM 1443 C CA . VAL A 1 196 ? 20.119 15.799 -5.083 1.00 82.12 196 VAL A CA 1
ATOM 1444 C C . VAL A 1 196 ? 20.722 16.856 -4.152 1.00 82.12 196 VAL A C 1
ATOM 1446 O O . VAL A 1 196 ? 21.848 16.725 -3.675 1.00 82.12 196 VAL A O 1
ATOM 1449 N N . SER A 1 197 ? 19.975 17.930 -3.868 1.00 87.94 197 SER A N 1
ATOM 1450 C CA . SER A 1 197 ? 20.440 18.962 -2.933 1.00 87.94 197 SER A CA 1
ATOM 1451 C C . SER A 1 197 ? 20.674 18.375 -1.534 1.00 87.94 197 SER A C 1
ATOM 1453 O O . SER A 1 197 ? 19.965 17.465 -1.098 1.00 87.94 197 SER A O 1
ATOM 1455 N N . LYS A 1 198 ? 21.636 18.932 -0.785 1.00 85.50 198 LYS A N 1
ATOM 1456 C CA . LYS A 1 198 ? 21.972 18.458 0.571 1.00 85.50 198 LYS A CA 1
ATOM 1457 C C . LYS A 1 198 ? 20.751 18.408 1.499 1.00 85.50 198 LYS A C 1
ATOM 1459 O O . LYS A 1 198 ? 20.599 17.455 2.253 1.00 85.50 198 LYS A O 1
ATOM 1464 N N . HIS A 1 199 ? 19.857 19.397 1.412 1.00 83.56 199 HIS A N 1
ATOM 1465 C CA . HIS A 1 199 ? 18.639 19.438 2.225 1.00 83.56 199 HIS A CA 1
ATOM 1466 C C . HIS A 1 199 ? 17.668 18.301 1.884 1.00 83.56 199 HIS A C 1
ATOM 1468 O O . HIS A 1 199 ? 17.155 17.650 2.792 1.00 83.56 199 HIS A O 1
ATOM 1474 N N . PHE A 1 200 ? 17.449 18.022 0.595 1.00 83.06 200 PHE A N 1
ATOM 1475 C CA . PHE A 1 200 ? 16.583 16.917 0.175 1.00 83.06 200 PHE A CA 1
ATOM 1476 C C . PHE A 1 200 ? 17.202 15.547 0.478 1.00 83.06 200 PHE A C 1
ATOM 1478 O O . PHE A 1 200 ? 16.473 14.632 0.851 1.00 83.06 200 PHE A O 1
ATOM 1485 N N . SER A 1 201 ? 18.529 15.414 0.399 1.00 85.88 201 SER A N 1
ATOM 1486 C CA . SER A 1 201 ? 19.242 14.188 0.785 1.00 85.88 201 SER A CA 1
ATOM 1487 C C . SER A 1 201 ? 19.088 13.886 2.282 1.00 85.88 201 SER A C 1
ATOM 1489 O O . SER A 1 201 ? 18.689 12.779 2.641 1.00 85.88 201 SER A O 1
ATOM 1491 N N . ILE A 1 202 ? 19.286 14.879 3.163 1.00 87.94 202 ILE A N 1
ATOM 1492 C CA . ILE A 1 202 ? 19.086 14.708 4.616 1.00 87.94 202 ILE A CA 1
ATOM 1493 C C . ILE A 1 202 ? 17.631 14.343 4.927 1.00 87.94 202 ILE A C 1
ATOM 1495 O O . ILE A 1 202 ? 17.382 13.439 5.726 1.00 87.94 202 ILE A O 1
ATOM 1499 N N . LEU A 1 203 ? 16.668 15.009 4.280 1.00 85.56 203 LEU A N 1
ATOM 1500 C CA . LEU A 1 203 ? 15.249 14.711 4.468 1.00 85.56 203 LEU A CA 1
ATOM 1501 C C . LEU A 1 203 ? 14.905 13.286 4.005 1.00 85.56 203 LEU A C 1
ATOM 1503 O O . LEU A 1 203 ? 14.199 12.571 4.711 1.00 85.56 203 LEU A O 1
ATOM 1507 N N . GLY A 1 204 ? 15.433 12.858 2.855 1.00 84.56 204 GLY A N 1
ATOM 1508 C CA . GLY A 1 204 ? 15.259 11.503 2.331 1.00 84.56 204 GLY A CA 1
ATOM 1509 C C . GLY A 1 204 ? 15.874 10.439 3.239 1.00 84.56 204 GLY A C 1
ATOM 1510 O O . GLY A 1 204 ? 15.239 9.418 3.495 1.00 84.56 204 GLY A O 1
ATOM 1511 N N . LEU A 1 205 ? 17.059 10.701 3.797 1.00 88.62 205 LEU A N 1
ATOM 1512 C CA . LEU A 1 205 ? 17.709 9.820 4.767 1.00 88.62 205 LEU A CA 1
ATOM 1513 C C . LEU A 1 205 ? 16.875 9.701 6.051 1.00 88.62 205 LEU A C 1
ATOM 1515 O O . LEU A 1 205 ? 16.589 8.595 6.502 1.00 88.62 205 LEU A O 1
ATOM 1519 N N . ALA A 1 206 ? 16.434 10.830 6.611 1.00 87.94 206 ALA A N 1
ATOM 1520 C CA . ALA A 1 206 ? 15.602 10.853 7.812 1.00 87.94 206 ALA A CA 1
ATOM 1521 C C . ALA A 1 206 ? 14.258 10.133 7.590 1.00 87.94 206 ALA A C 1
ATOM 1523 O O . ALA A 1 206 ? 13.841 9.317 8.416 1.00 87.94 206 ALA A O 1
ATOM 1524 N N . ALA A 1 207 ? 13.600 10.372 6.453 1.00 85.19 207 ALA A N 1
ATOM 1525 C CA . ALA A 1 207 ? 12.361 9.689 6.088 1.00 85.19 207 ALA A CA 1
ATOM 1526 C C . ALA A 1 207 ? 12.578 8.178 5.880 1.00 85.19 207 ALA A C 1
ATOM 1528 O O . ALA A 1 207 ? 11.825 7.366 6.413 1.00 85.19 207 ALA A O 1
ATOM 1529 N N . GLY A 1 208 ? 13.643 7.783 5.178 1.00 86.88 208 GLY A N 1
ATOM 1530 C CA . GLY A 1 208 ? 13.979 6.376 4.957 1.00 86.88 208 GLY A CA 1
ATOM 1531 C C . GLY A 1 208 ? 14.274 5.632 6.261 1.00 86.88 208 GLY A C 1
ATOM 1532 O O . GLY A 1 208 ? 13.726 4.555 6.497 1.00 86.88 208 GLY A O 1
ATOM 1533 N N . CYS A 1 209 ? 15.063 6.234 7.155 1.00 88.12 209 CYS A N 1
ATOM 1534 C CA . CYS A 1 209 ? 15.357 5.669 8.472 1.00 88.12 209 CYS A CA 1
ATOM 1535 C C . C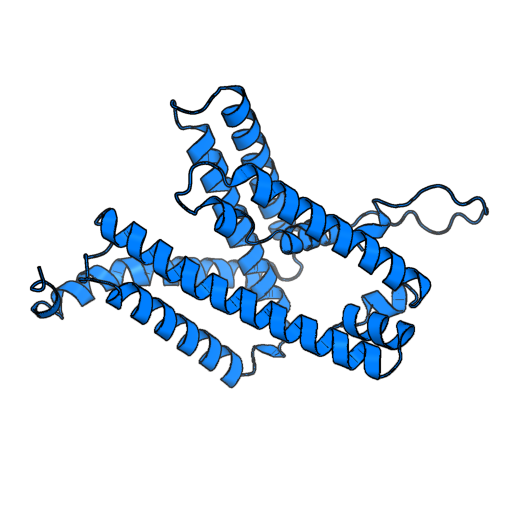YS A 1 209 ? 14.101 5.547 9.343 1.00 88.12 209 CYS A C 1
ATOM 1537 O O . CYS A 1 209 ? 13.893 4.507 9.963 1.00 88.12 209 CYS A O 1
ATOM 1539 N N . THR A 1 210 ? 13.235 6.565 9.378 1.00 86.31 210 THR A N 1
ATOM 1540 C CA . THR A 1 210 ? 11.993 6.501 10.173 1.00 86.31 210 THR A CA 1
ATOM 1541 C C . THR A 1 210 ? 11.025 5.441 9.645 1.00 86.31 210 THR A C 1
ATOM 1543 O O . THR A 1 210 ? 10.466 4.686 10.444 1.00 86.31 210 THR A O 1
ATOM 1546 N N . MET A 1 211 ? 10.874 5.306 8.322 1.00 86.06 211 MET A N 1
ATOM 1547 C CA . MET A 1 211 ? 10.091 4.224 7.708 1.00 86.06 211 MET A CA 1
ATOM 1548 C C . MET A 1 211 ? 10.689 2.841 8.006 1.00 86.06 211 MET A C 1
ATOM 1550 O O . MET A 1 211 ? 9.951 1.931 8.386 1.00 86.06 211 MET A O 1
ATOM 1554 N N . GLY A 1 212 ? 12.015 2.690 7.914 1.00 86.12 212 GLY A N 1
ATOM 1555 C CA . GLY A 1 212 ? 12.713 1.444 8.246 1.00 86.12 212 GLY A CA 1
ATOM 1556 C C . GLY A 1 212 ? 12.540 1.044 9.713 1.00 86.12 212 GLY A C 1
ATOM 1557 O O . GLY A 1 212 ? 12.157 -0.089 10.004 1.00 86.12 212 GLY A O 1
ATOM 1558 N N . ILE A 1 213 ? 12.725 1.988 10.641 1.00 86.06 213 ILE A N 1
ATOM 1559 C CA . ILE A 1 213 ? 12.502 1.769 12.078 1.00 86.06 213 ILE A CA 1
ATOM 1560 C C . ILE A 1 213 ? 11.041 1.395 12.336 1.00 86.06 213 ILE A C 1
ATOM 1562 O O . ILE A 1 213 ? 10.772 0.427 13.041 1.00 86.06 213 ILE A O 1
ATOM 1566 N N . THR A 1 214 ? 10.090 2.103 11.722 1.00 83.06 214 THR A N 1
ATOM 1567 C CA . THR A 1 214 ? 8.656 1.805 11.866 1.00 83.06 214 THR A CA 1
ATOM 1568 C C . THR A 1 214 ? 8.338 0.392 11.383 1.00 83.06 214 THR A C 1
ATOM 1570 O O . THR A 1 214 ? 7.632 -0.342 12.071 1.00 83.06 214 THR A O 1
ATOM 1573 N N . SER A 1 215 ? 8.912 -0.027 10.253 1.00 83.69 215 SER A N 1
ATOM 1574 C CA . SER A 1 215 ? 8.777 -1.390 9.735 1.00 83.69 215 SER A CA 1
ATOM 1575 C C . SER A 1 215 ? 9.317 -2.429 10.725 1.00 83.69 215 SER A C 1
ATOM 1577 O O . SER A 1 215 ? 8.651 -3.426 11.000 1.00 83.69 215 SER A O 1
ATOM 1579 N N . ILE A 1 216 ? 10.489 -2.182 11.317 1.00 85.44 216 ILE A N 1
ATOM 1580 C CA . ILE A 1 216 ? 11.072 -3.065 12.338 1.00 85.44 216 ILE A CA 1
ATOM 1581 C C . ILE A 1 216 ? 10.155 -3.148 13.563 1.00 85.44 216 ILE A C 1
ATOM 1583 O O . ILE A 1 216 ? 9.875 -4.241 14.054 1.00 85.44 216 ILE A O 1
ATOM 1587 N N . ILE A 1 217 ? 9.632 -2.018 14.041 1.00 83.50 217 ILE A N 1
ATOM 1588 C CA . ILE A 1 217 ? 8.770 -2.025 15.224 1.00 83.50 217 ILE A CA 1
ATOM 1589 C C . ILE A 1 217 ? 7.440 -2.733 14.943 1.00 83.50 217 ILE A C 1
ATOM 1591 O O . ILE A 1 217 ? 6.996 -3.530 15.769 1.00 83.50 217 ILE A O 1
ATOM 1595 N N . ILE A 1 218 ? 6.806 -2.506 13.788 1.00 80.88 218 ILE A N 1
ATOM 1596 C CA . ILE A 1 218 ? 5.584 -3.230 13.397 1.00 80.88 218 ILE A CA 1
ATOM 1597 C C . ILE A 1 218 ? 5.859 -4.740 13.359 1.00 80.88 218 ILE A C 1
ATOM 1599 O O . ILE A 1 218 ? 5.045 -5.528 13.839 1.00 80.88 218 ILE A O 1
ATOM 1603 N N . TRP A 1 219 ? 7.022 -5.148 12.850 1.00 83.31 219 TRP A N 1
ATOM 1604 C CA . TRP A 1 219 ? 7.414 -6.554 12.820 1.00 83.31 219 TRP A CA 1
ATOM 1605 C C . TRP A 1 219 ? 7.560 -7.147 14.231 1.00 83.31 219 TRP A C 1
ATOM 1607 O O . TRP A 1 219 ? 7.007 -8.213 14.510 1.00 83.31 219 TRP A O 1
ATOM 1617 N N . PHE A 1 220 ? 8.219 -6.445 15.157 1.00 83.50 220 PHE A N 1
ATOM 1618 C CA . PHE A 1 220 ? 8.349 -6.909 16.543 1.00 83.50 220 PHE A CA 1
ATOM 1619 C C . PHE A 1 220 ? 7.036 -6.838 17.336 1.00 83.50 220 PHE A C 1
ATOM 1621 O O . PHE A 1 220 ? 6.823 -7.644 18.235 1.00 83.50 220 PHE A O 1
ATOM 1628 N N . THR A 1 221 ? 6.132 -5.917 17.028 1.00 80.50 221 THR A N 1
ATOM 1629 C CA . THR A 1 221 ? 4.865 -5.756 17.770 1.00 80.50 221 THR A CA 1
ATOM 1630 C C . THR A 1 221 ? 3.736 -6.649 17.258 1.00 80.50 221 THR A C 1
ATOM 1632 O O . THR A 1 221 ? 2.699 -6.750 17.908 1.00 80.50 221 THR A O 1
ATOM 1635 N N . ALA A 1 222 ? 3.918 -7.332 16.126 1.00 80.25 222 ALA A N 1
ATOM 1636 C CA . ALA A 1 222 ? 2.913 -8.240 15.594 1.00 80.25 222 ALA A CA 1
ATOM 1637 C C . ALA A 1 222 ? 2.744 -9.482 16.489 1.00 80.25 222 ALA A C 1
ATOM 1639 O O . ALA A 1 222 ? 3.713 -10.173 16.785 1.00 80.25 222 ALA A O 1
ATOM 1640 N N . GLU A 1 223 ? 1.504 -9.804 16.864 1.00 79.94 223 GLU A N 1
ATOM 1641 C CA . GLU A 1 223 ? 1.159 -11.053 17.568 1.00 79.94 223 GLU A CA 1
ATOM 1642 C C . GLU A 1 223 ? 1.403 -12.292 16.679 1.00 79.94 223 GLU A C 1
ATOM 1644 O O . GLU A 1 223 ? 1.822 -13.339 17.161 1.00 79.94 223 GLU A O 1
ATOM 1649 N N . TYR A 1 224 ? 1.257 -12.146 15.356 1.00 82.25 224 TYR A N 1
ATOM 1650 C CA . TYR A 1 224 ? 1.403 -13.210 14.350 1.00 82.25 224 TYR A CA 1
ATOM 1651 C C . TYR A 1 224 ? 2.762 -13.160 13.630 1.00 82.25 224 TYR A C 1
ATOM 1653 O O . TYR A 1 224 ? 2.832 -13.107 12.400 1.00 82.25 224 TYR A O 1
ATOM 1661 N N . ARG A 1 225 ? 3.870 -13.123 14.387 1.00 86.00 225 ARG A N 1
ATOM 1662 C CA . ARG A 1 225 ? 5.224 -12.934 13.817 1.00 86.00 225 ARG A CA 1
ATOM 1663 C C . ARG A 1 225 ? 5.595 -14.003 12.788 1.00 86.00 225 ARG A C 1
ATOM 1665 O O . ARG A 1 225 ? 6.149 -13.670 11.746 1.00 86.00 225 ARG A O 1
ATOM 1672 N N . TRP A 1 226 ? 5.288 -15.268 13.073 1.00 88.94 226 TRP A N 1
ATOM 1673 C CA . TRP A 1 226 ? 5.642 -16.390 12.200 1.00 88.94 226 TRP A CA 1
ATOM 1674 C C . TRP A 1 226 ? 4.904 -16.349 10.868 1.00 88.94 226 TRP A C 1
ATOM 1676 O O . TRP A 1 226 ? 5.549 -16.420 9.826 1.00 88.94 226 TRP A O 1
ATOM 1686 N N . ASP A 1 227 ? 3.587 -16.148 10.887 1.00 88.75 227 ASP A N 1
ATOM 1687 C CA . ASP A 1 227 ? 2.786 -16.042 9.664 1.00 88.75 227 ASP A CA 1
ATOM 1688 C C . ASP A 1 227 ? 3.249 -14.875 8.789 1.00 88.75 227 ASP A C 1
ATOM 1690 O O . ASP A 1 227 ? 3.297 -14.982 7.564 1.00 88.75 227 ASP A O 1
ATOM 1694 N N . LEU A 1 228 ? 3.651 -13.770 9.419 1.00 86.69 228 LEU A N 1
ATOM 1695 C CA . LEU A 1 228 ? 4.148 -12.592 8.724 1.00 86.69 228 LEU A CA 1
ATOM 1696 C C . LEU A 1 228 ? 5.527 -12.829 8.087 1.00 86.69 228 LEU A C 1
ATOM 1698 O O . LEU A 1 228 ? 5.759 -12.394 6.956 1.00 86.69 228 LEU A O 1
ATOM 1702 N N . ILE A 1 229 ? 6.424 -13.542 8.779 1.00 87.19 229 ILE A N 1
ATOM 1703 C CA . ILE A 1 229 ? 7.729 -13.958 8.238 1.00 87.19 229 ILE A CA 1
ATOM 1704 C C . ILE A 1 229 ? 7.529 -14.909 7.062 1.00 87.19 229 ILE A C 1
ATOM 1706 O O . ILE A 1 229 ? 8.108 -14.687 6.001 1.00 87.19 229 ILE A O 1
ATOM 1710 N N . VAL A 1 230 ? 6.686 -15.931 7.225 1.00 90.38 230 VAL A N 1
ATOM 1711 C CA . VAL A 1 230 ? 6.386 -16.904 6.169 1.00 90.38 230 VAL A CA 1
ATOM 1712 C C . VAL A 1 230 ? 5.779 -16.201 4.960 1.00 90.38 230 VAL A C 1
ATOM 1714 O O . VAL A 1 230 ? 6.248 -16.408 3.846 1.00 90.38 230 VAL A O 1
ATOM 1717 N N . PHE A 1 231 ? 4.804 -15.313 5.163 1.00 89.19 231 PHE A N 1
ATOM 1718 C CA . PHE A 1 231 ? 4.220 -14.518 4.084 1.00 89.19 231 PHE A CA 1
ATOM 1719 C C . PHE A 1 231 ? 5.272 -13.664 3.365 1.00 89.19 231 PHE A C 1
ATOM 1721 O O . PHE A 1 231 ? 5.351 -13.689 2.139 1.00 89.19 231 PHE A O 1
ATOM 1728 N N . SER A 1 232 ? 6.117 -12.950 4.111 1.00 87.44 232 SER A N 1
ATOM 1729 C CA . SER A 1 232 ? 7.149 -12.082 3.526 1.00 87.44 232 SER A CA 1
ATOM 1730 C C . SER A 1 232 ? 8.188 -12.886 2.741 1.00 87.44 232 SER A C 1
ATOM 1732 O O . SER A 1 232 ? 8.557 -12.500 1.631 1.00 87.44 232 SER A O 1
ATOM 1734 N N . LEU A 1 233 ? 8.616 -14.034 3.277 1.00 89.12 233 LEU A N 1
ATOM 1735 C CA . LEU A 1 233 ? 9.518 -14.962 2.595 1.00 89.12 233 LEU A CA 1
ATOM 1736 C C . LEU A 1 233 ? 8.876 -15.562 1.346 1.00 89.12 233 LEU A C 1
ATOM 1738 O O . LEU A 1 233 ? 9.548 -15.649 0.326 1.00 89.12 233 LEU A O 1
ATOM 1742 N N . LEU A 1 234 ? 7.595 -15.934 1.390 1.00 90.19 234 LEU A N 1
ATOM 1743 C CA . LEU A 1 234 ? 6.870 -16.453 0.228 1.00 90.19 234 LEU A CA 1
ATOM 1744 C C . LEU A 1 234 ? 6.739 -15.402 -0.874 1.00 90.19 234 LEU A C 1
ATOM 1746 O O . LEU A 1 234 ? 6.970 -15.720 -2.037 1.00 90.19 234 LEU A O 1
ATOM 1750 N N . VAL A 1 235 ? 6.414 -14.154 -0.527 1.00 87.44 235 VAL A N 1
ATOM 1751 C CA . VAL A 1 235 ? 6.345 -13.055 -1.502 1.00 87.44 235 VAL A CA 1
ATOM 1752 C C . VAL A 1 235 ? 7.724 -12.793 -2.111 1.00 87.44 235 VAL A C 1
ATOM 1754 O O . VAL A 1 235 ? 7.840 -12.658 -3.328 1.00 87.44 235 VAL A O 1
ATOM 1757 N N . TYR A 1 236 ? 8.778 -12.783 -1.292 1.00 87.12 236 TYR A N 1
ATOM 1758 C CA . TYR A 1 236 ? 10.147 -12.586 -1.766 1.00 87.12 236 TYR A CA 1
ATOM 1759 C C . TYR A 1 236 ? 10.632 -13.744 -2.651 1.00 87.12 236 TYR A C 1
ATOM 1761 O O . TYR A 1 236 ? 11.136 -13.515 -3.750 1.00 87.12 236 TYR A O 1
ATOM 1769 N N . ALA A 1 237 ? 10.426 -14.988 -2.215 1.00 89.50 237 ALA A N 1
ATOM 1770 C CA . ALA A 1 237 ? 10.770 -16.190 -2.967 1.00 89.50 237 ALA A CA 1
ATOM 1771 C C . ALA A 1 237 ? 9.967 -16.289 -4.267 1.00 89.50 237 ALA A C 1
ATOM 1773 O O . ALA A 1 237 ? 10.535 -16.617 -5.304 1.00 89.50 237 ALA A O 1
ATOM 1774 N N . GLY A 1 238 ? 8.675 -15.953 -4.236 1.00 86.50 238 GLY A N 1
ATOM 1775 C CA . GLY A 1 238 ? 7.820 -15.874 -5.419 1.00 86.50 238 GLY A CA 1
ATOM 1776 C C . GLY A 1 238 ? 8.307 -14.816 -6.406 1.00 86.50 238 GLY A C 1
ATOM 1777 O O . GLY A 1 238 ? 8.404 -15.096 -7.598 1.00 86.50 238 GLY A O 1
ATOM 1778 N N . GLY A 1 239 ? 8.698 -13.636 -5.915 1.00 82.88 239 GLY A N 1
ATOM 1779 C CA . GLY A 1 239 ? 9.323 -12.592 -6.728 1.00 82.88 239 GLY A CA 1
ATOM 1780 C C . GLY A 1 239 ? 10.641 -13.047 -7.362 1.00 82.88 239 GLY A C 1
ATOM 1781 O O . GLY A 1 239 ? 10.830 -12.880 -8.565 1.00 82.88 239 GLY A O 1
ATOM 1782 N N . LEU A 1 240 ? 11.527 -13.683 -6.589 1.00 84.31 240 LEU A N 1
ATOM 1783 C CA . LEU A 1 240 ? 12.791 -14.236 -7.090 1.00 84.31 240 LEU A CA 1
ATOM 1784 C C . LEU A 1 240 ? 12.577 -15.349 -8.117 1.00 84.31 240 LEU A C 1
ATOM 1786 O O . LEU A 1 240 ? 13.227 -15.345 -9.159 1.00 84.31 240 LEU A O 1
ATOM 1790 N N . LEU A 1 241 ? 11.660 -16.282 -7.852 1.00 86.38 241 LEU A N 1
ATOM 1791 C CA . LEU A 1 241 ? 11.295 -17.335 -8.798 1.00 86.38 241 LEU A CA 1
ATOM 1792 C C . LEU A 1 241 ? 10.765 -16.737 -10.091 1.00 86.38 241 LEU A C 1
ATOM 1794 O O . LEU A 1 241 ? 11.163 -17.180 -11.162 1.00 86.38 241 LEU A O 1
ATOM 1798 N N . LEU A 1 242 ? 9.915 -15.713 -10.002 1.00 80.25 242 LEU A N 1
ATOM 1799 C CA . LEU A 1 242 ? 9.402 -15.023 -11.177 1.00 80.25 242 LEU A CA 1
ATOM 1800 C C . LEU A 1 242 ? 10.558 -14.420 -11.983 1.00 80.25 242 LEU A C 1
ATOM 1802 O O . LEU A 1 242 ? 10.614 -14.641 -13.187 1.00 80.25 242 LEU A O 1
ATOM 1806 N N . VAL A 1 243 ? 11.533 -13.777 -11.334 1.00 79.69 243 VAL A N 1
ATOM 1807 C CA . VAL A 1 243 ? 12.749 -13.260 -11.992 1.00 79.69 243 VAL A CA 1
ATOM 1808 C C . VAL A 1 243 ? 13.611 -14.381 -12.600 1.00 79.69 243 VAL A C 1
ATOM 1810 O O . VAL A 1 243 ? 14.128 -14.212 -13.702 1.00 79.69 243 VAL A O 1
ATOM 1813 N N . MET A 1 244 ? 13.754 -15.535 -11.940 1.00 82.69 244 MET A N 1
ATOM 1814 C CA . MET A 1 244 ? 14.591 -16.655 -12.412 1.00 82.69 244 MET A CA 1
ATOM 1815 C C . MET A 1 244 ? 13.955 -17.488 -13.533 1.00 82.69 244 MET A C 1
ATOM 1817 O O . MET A 1 244 ? 14.641 -17.896 -14.471 1.00 82.69 244 MET A O 1
ATOM 1821 N N . VAL A 1 245 ? 12.653 -17.762 -13.448 1.00 83.50 245 VAL A N 1
ATOM 1822 C CA . VAL A 1 245 ? 11.890 -18.522 -14.456 1.00 83.50 245 VAL A CA 1
ATOM 1823 C C . VAL A 1 245 ? 11.757 -17.713 -15.743 1.00 83.50 245 VAL A C 1
ATOM 1825 O O . VAL A 1 245 ? 11.646 -18.262 -16.842 1.00 83.50 245 VAL A O 1
ATOM 1828 N N . TRP A 1 246 ? 11.808 -16.394 -15.626 1.00 74.44 246 TRP A N 1
ATOM 1829 C CA . TRP A 1 246 ? 11.547 -15.502 -16.731 1.00 74.44 246 TRP A CA 1
ATOM 1830 C C . TRP A 1 246 ? 12.526 -15.645 -17.917 1.00 74.44 246 TRP A C 1
ATOM 1832 O O . TRP A 1 246 ? 12.048 -15.867 -19.033 1.00 74.44 246 TRP A O 1
ATOM 1842 N N . PRO A 1 247 ? 13.866 -15.649 -17.746 1.00 77.19 247 PRO A N 1
ATOM 1843 C CA . PRO A 1 247 ? 14.807 -15.968 -18.824 1.00 77.19 247 PRO A CA 1
ATOM 1844 C C . PRO A 1 247 ? 14.533 -17.307 -19.525 1.00 77.19 247 PRO A C 1
ATOM 1846 O O . PRO A 1 247 ? 14.746 -17.425 -20.734 1.00 77.19 247 PRO A O 1
ATOM 1849 N N . ALA A 1 248 ? 14.053 -18.318 -18.791 1.00 80.50 248 ALA A N 1
ATOM 1850 C CA . ALA A 1 248 ? 13.700 -19.616 -19.360 1.00 80.50 248 ALA A CA 1
ATOM 1851 C C . ALA A 1 248 ? 12.434 -19.528 -20.227 1.00 80.50 248 ALA A C 1
ATOM 1853 O O . ALA A 1 248 ? 12.429 -20.053 -21.342 1.00 80.50 248 ALA A O 1
ATOM 1854 N N . MET A 1 249 ? 11.405 -18.793 -19.785 1.00 73.50 249 MET A N 1
ATOM 1855 C CA . MET A 1 249 ? 10.226 -18.517 -20.619 1.00 73.50 249 MET A CA 1
ATOM 1856 C C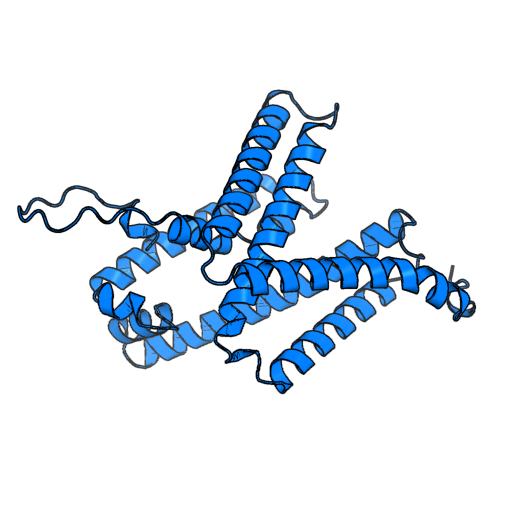 . MET A 1 249 ? 10.591 -17.762 -21.901 1.00 73.50 249 MET A C 1
ATOM 1858 O O . MET A 1 249 ? 10.102 -18.111 -22.973 1.00 73.50 249 MET A O 1
ATOM 1862 N N . VAL A 1 250 ? 11.489 -16.774 -21.832 1.00 68.00 250 VAL A N 1
ATOM 1863 C CA . VAL A 1 250 ? 11.936 -16.023 -23.023 1.00 68.00 250 VAL A CA 1
ATOM 1864 C C . VAL A 1 250 ? 12.598 -16.938 -24.052 1.00 68.00 250 VAL A C 1
ATOM 1866 O O . VAL A 1 250 ? 12.351 -16.801 -25.251 1.00 68.00 250 VAL A O 1
ATOM 1869 N N . LYS A 1 251 ? 13.407 -17.905 -23.600 1.00 76.44 251 LYS A N 1
ATOM 1870 C CA . LYS A 1 251 ? 14.015 -18.911 -24.485 1.00 76.44 251 LYS A CA 1
ATOM 1871 C C . LYS A 1 251 ? 12.975 -19.844 -25.110 1.00 76.44 251 LYS A C 1
ATOM 1873 O O . LYS A 1 251 ? 13.157 -20.250 -26.254 1.00 76.44 251 LYS A O 1
ATOM 1878 N N . LEU A 1 252 ? 11.904 -20.166 -24.382 1.00 78.69 252 LEU A N 1
ATOM 1879 C CA . LEU A 1 252 ? 10.840 -21.061 -24.844 1.00 78.69 252 LEU A CA 1
ATOM 1880 C C . LEU A 1 252 ? 9.945 -20.418 -25.919 1.00 78.69 252 LEU A C 1
ATOM 1882 O O . LEU A 1 252 ? 9.404 -21.122 -26.770 1.00 78.69 252 LEU A O 1
ATOM 1886 N N . PHE A 1 253 ? 9.828 -19.086 -25.928 1.00 74.12 253 PHE A N 1
ATOM 1887 C CA . PHE A 1 253 ? 8.997 -18.347 -26.884 1.00 74.12 253 PHE A CA 1
ATOM 1888 C C . PHE A 1 253 ? 9.808 -17.399 -27.794 1.00 74.12 253 PHE A C 1
ATOM 1890 O O . PHE A 1 253 ? 9.575 -16.188 -27.810 1.00 74.12 253 PHE A O 1
ATOM 1897 N N . PRO A 1 254 ? 10.722 -17.920 -28.639 1.00 62.66 254 PRO A N 1
ATOM 1898 C CA . PRO A 1 254 ? 11.609 -17.099 -29.469 1.00 62.66 254 PRO A CA 1
ATOM 1899 C C . PRO A 1 254 ? 10.866 -16.285 -30.541 1.00 62.66 254 PRO A C 1
ATOM 1901 O O . PRO A 1 254 ? 11.370 -15.257 -30.992 1.00 62.66 254 PRO A O 1
ATOM 1904 N N . LYS A 1 255 ? 9.644 -16.694 -30.923 1.00 58.03 255 LYS A N 1
ATOM 1905 C CA . LYS A 1 255 ? 8.784 -15.935 -31.852 1.00 58.03 255 LYS A CA 1
ATOM 1906 C C . LYS A 1 255 ? 8.346 -14.572 -31.300 1.00 58.03 255 LYS A C 1
ATOM 1908 O O . LYS A 1 255 ? 7.958 -13.719 -32.087 1.00 58.03 255 LYS A O 1
ATOM 1913 N N . LEU A 1 256 ? 8.461 -14.344 -29.991 1.00 53.69 256 LEU A N 1
ATOM 1914 C CA . LEU A 1 256 ? 8.124 -13.067 -29.357 1.00 53.69 256 LEU A CA 1
ATOM 1915 C C . LEU A 1 256 ? 9.258 -12.026 -29.445 1.00 53.69 256 LEU A C 1
ATOM 1917 O O . LEU A 1 256 ? 9.029 -10.861 -29.148 1.00 53.69 256 LEU A O 1
ATOM 1921 N N . LYS A 1 257 ? 10.461 -12.415 -29.901 1.00 49.91 257 LYS A N 1
ATOM 1922 C CA . LYS A 1 257 ? 11.629 -11.522 -30.057 1.00 49.91 257 LYS A CA 1
ATOM 1923 C C . LYS A 1 257 ? 11.623 -10.712 -31.367 1.00 49.91 257 LYS A C 1
ATOM 1925 O O . LYS A 1 257 ? 12.434 -9.811 -31.534 1.00 49.91 257 LYS A O 1
ATOM 1930 N N . LYS A 1 258 ? 10.749 -11.048 -32.323 1.00 46.94 258 LYS A N 1
ATOM 1931 C CA . LYS A 1 258 ? 10.703 -10.454 -33.673 1.00 46.94 258 LYS A CA 1
ATOM 1932 C C . LYS A 1 258 ? 9.453 -9.593 -33.864 1.00 46.94 258 LYS A C 1
ATOM 1934 O O . LYS A 1 258 ? 8.608 -9.924 -34.687 1.00 46.94 258 LYS A O 1
ATOM 1939 N N . ILE A 1 259 ? 9.321 -8.506 -33.114 1.00 47.78 259 ILE A N 1
ATOM 1940 C CA . ILE A 1 259 ? 8.418 -7.410 -33.488 1.00 47.78 259 ILE A CA 1
ATOM 1941 C C . ILE A 1 259 ? 9.168 -6.114 -33.165 1.00 47.78 259 ILE A C 1
ATOM 1943 O O . ILE A 1 259 ? 9.117 -5.639 -32.033 1.00 47.78 259 ILE A O 1
ATOM 1947 N N . ASN A 1 260 ? 9.948 -5.647 -34.147 1.00 44.75 260 ASN A N 1
ATOM 1948 C CA . ASN A 1 260 ? 10.441 -4.269 -34.214 1.00 44.75 260 ASN A CA 1
ATOM 1949 C C . ASN A 1 260 ? 9.323 -3.382 -34.755 1.00 44.75 260 ASN A C 1
ATOM 1951 O O . ASN A 1 260 ? 8.659 -3.841 -35.714 1.00 44.75 260 ASN A O 1
#

Secondary structure (DSSP, 8-state):
-HHHHH-----------------HHHHHHHHGGGTTHHHHHTS--TT-HHHHHHHHHHHHHHHHHHHHHHHHHS-HHHHHS-S-HHHHHHHHHHHHHHHHHHHHHHHHHHHHHHHHHHHHHHHHHHHHHHTTSS---STTHHHHHHHHHHHHHHHHHHHTTGGG-TTHHHHHHHHHHHHHHHHHHHHHHHHT-TTS-HHHHHHHHHHHHHHHHHHHHHHHH-TTHHHHHHHHHHHHHHHHHHHHHHHHHHHH-GGGG---